Protein AF-A0A3D4UN19-F1 (afdb_monomer)

Radius of gyration: 18.6 Å; Cα contacts (8 Å, |Δi|>4): 678; chains: 1; bounding box: 44×50×59 Å

Secondary structure (DSSP, 8-state):
--EEEEPPSSSB--TTTT-TTEEEEEEEPPTTSTTBEEE--B---TTS-----EEEE-SSEEEEPTT-SS-EEEE-SHHHHHHHHHHHHHHHHHHHHTT-TTTTS--GGG-----HHHHHHHHHHTEEPPBT-SSSSBTTTBT-EE-GGGTS--TT-S---------TTSTTPPPTT-EEEEEEEE--TT--EEEEEE--PPPPPTT-S----S-EEEEEEPTTS-EEETT-EETTEE----PPPSS-SEEEEEESSPPSEEEEEEEEE--

Solvent-accessible surface area (backbone atoms only — not comparable to full-atom values): 14474 Å² total; per-residue (Å²): 115,68,44,78,31,42,28,42,78,45,75,58,61,52,86,72,40,66,42,83,64,43,48,14,18,21,9,11,22,37,87,95,44,43,47,28,78,65,40,34,18,22,36,52,42,96,60,62,30,69,26,25,40,32,24,31,50,4,35,66,44,72,40,82,30,86,98,48,95,87,44,65,44,63,43,68,32,6,76,47,5,29,58,51,51,51,50,52,46,49,52,54,43,46,40,32,47,53,3,18,50,86,72,32,50,73,32,79,90,49,32,43,86,72,53,24,37,51,46,50,28,46,49,48,62,12,24,39,79,47,55,95,62,81,57,34,65,28,29,74,49,14,45,10,32,59,36,64,73,72,44,58,50,43,82,87,58,87,66,80,68,87,87,86,86,78,49,84,90,42,92,80,41,73,48,70,80,34,70,51,76,49,77,46,74,36,90,50,75,62,52,62,44,73,48,59,50,48,52,76,60,60,84,50,66,87,90,51,74,62,48,65,62,58,35,64,44,44,38,38,32,38,60,92,69,52,60,35,29,19,63,34,51,60,70,58,31,50,40,85,48,88,63,78,60,80,54,51,61,58,31,39,40,36,30,69,61,32,64,59,39,54,28,41,40,35,42,34,21,75,68

pLDDT: mean 95.57, std 3.98, range [66.31, 98.81]

Sequence (271 aa):
NLVIFAVTNTSTLKNPENAKNCLAVGASQDANSQNNFCSGGRGPTADGRRKPEIFAPGCNSRSAQVGTSCGTFGLTGTSMAAPAIAGCAALTRQYFEDGYYPSGVPTFDDGFTPSGTLVKAMLLNSAVNMTGITGYPSTQEGWGRVLLDNALYFPGDDEKVIIRDVRNSSLDALNTSETDEIVVTNEDIAVPMRVTLVWHDAPASPNSSFTPVNNLDLEVVMPGGQVLLGNNIVNGQSTFDTTTDTINNVEMVMLPAAIEGDYTIRVHGTA

Mean predicted aligned error: 3.54 Å

Structure (mmCIF, N/CA/C/O backbone):
data_AF-A0A3D4UN19-F1
#
_entry.id   AF-A0A3D4UN19-F1
#
loop_
_atom_site.group_PDB
_atom_site.id
_atom_site.type_symbol
_atom_site.label_atom_id
_atom_site.label_alt_id
_atom_site.label_comp_id
_atom_site.label_asym_id
_atom_site.label_entity_id
_atom_site.label_seq_id
_atom_site.pdbx_PDB_ins_code
_atom_site.Cartn_x
_atom_site.Cartn_y
_atom_site.Cartn_z
_atom_site.occupancy
_atom_site.B_iso_or_equiv
_atom_site.auth_seq_id
_atom_site.auth_comp_id
_atom_site.auth_asym_id
_atom_site.auth_atom_id
_atom_site.pdbx_PDB_model_num
ATOM 1 N N . ASN A 1 1 ? -9.511 4.833 -9.355 1.00 84.62 1 ASN A N 1
ATOM 2 C CA . ASN A 1 1 ? -8.309 4.429 -10.118 1.00 84.62 1 ASN A CA 1
ATOM 3 C C . ASN A 1 1 ? -7.067 4.761 -9.321 1.00 84.62 1 ASN A C 1
ATOM 5 O O . ASN A 1 1 ? -7.061 5.804 -8.679 1.00 84.62 1 ASN A O 1
ATOM 9 N N . LEU A 1 2 ? -6.069 3.878 -9.341 1.00 96.12 2 LEU A N 1
ATOM 10 C CA . LEU A 1 2 ? -4.752 4.113 -8.749 1.00 96.12 2 LEU A CA 1
ATOM 11 C C . LEU A 1 2 ? -3.876 4.888 -9.742 1.00 96.12 2 LEU A C 1
ATOM 13 O O . LEU A 1 2 ? -3.862 4.560 -10.927 1.00 96.12 2 LEU A O 1
ATOM 17 N N . VAL A 1 3 ? -3.159 5.905 -9.265 1.00 97.69 3 VAL A N 1
ATOM 18 C CA . VAL A 1 3 ? -2.193 6.679 -10.060 1.00 97.69 3 VAL A CA 1
ATOM 19 C C . VAL A 1 3 ? -0.802 6.462 -9.480 1.00 97.69 3 VAL A C 1
ATOM 21 O O . VAL A 1 3 ? -0.612 6.590 -8.272 1.00 97.69 3 VAL A O 1
ATOM 24 N N . ILE A 1 4 ? 0.162 6.128 -10.335 1.00 98.19 4 ILE A N 1
ATOM 25 C CA . ILE A 1 4 ? 1.525 5.757 -9.944 1.00 98.19 4 ILE A CA 1
ATOM 26 C C . ILE A 1 4 ? 2.494 6.809 -10.478 1.00 98.19 4 ILE A C 1
ATOM 28 O O . ILE A 1 4 ? 2.426 7.175 -11.651 1.00 98.19 4 ILE A O 1
ATOM 32 N N . PHE A 1 5 ? 3.412 7.268 -9.630 1.00 97.75 5 PHE A N 1
ATOM 33 C CA . PHE A 1 5 ? 4.481 8.185 -10.012 1.00 97.75 5 PHE A CA 1
ATOM 34 C C . PHE A 1 5 ? 5.842 7.612 -9.628 1.00 97.75 5 PHE A C 1
ATOM 36 O O . PHE A 1 5 ? 6.058 7.192 -8.493 1.00 97.75 5 PHE A O 1
ATOM 43 N N . ALA A 1 6 ? 6.782 7.639 -10.570 1.00 97.75 6 ALA A N 1
ATOM 44 C CA . ALA A 1 6 ? 8.196 7.499 -10.250 1.00 97.75 6 ALA A CA 1
ATOM 45 C C . ALA A 1 6 ? 8.623 8.689 -9.387 1.00 97.75 6 ALA A C 1
ATOM 47 O O . ALA A 1 6 ? 8.302 9.825 -9.740 1.00 97.75 6 ALA A O 1
ATOM 48 N N . VAL A 1 7 ? 9.351 8.443 -8.296 1.00 97.56 7 VAL A N 1
ATOM 49 C CA . VAL A 1 7 ? 9.966 9.556 -7.565 1.00 97.56 7 VAL A CA 1
ATOM 50 C C . VAL A 1 7 ? 11.168 10.109 -8.320 1.00 97.56 7 VAL A C 1
ATOM 52 O O . VAL A 1 7 ? 11.786 9.413 -9.119 1.00 97.56 7 VAL A O 1
ATOM 55 N N . THR A 1 8 ? 11.551 11.350 -8.068 1.00 96.12 8 THR A N 1
ATOM 56 C CA . THR A 1 8 ? 12.761 11.952 -8.627 1.00 96.12 8 THR A CA 1
ATOM 57 C C . THR A 1 8 ? 13.993 11.093 -8.343 1.00 96.12 8 THR A C 1
ATOM 59 O O . THR A 1 8 ? 14.123 10.529 -7.264 1.00 96.12 8 THR A O 1
ATOM 62 N N . ASN A 1 9 ? 14.959 11.042 -9.263 1.00 91.56 9 ASN A N 1
ATOM 63 C CA . ASN A 1 9 ? 16.260 10.400 -9.007 1.00 91.56 9 ASN A CA 1
ATOM 64 C C . ASN A 1 9 ? 17.230 11.321 -8.223 1.00 91.56 9 ASN A C 1
ATOM 66 O O . ASN A 1 9 ? 18.425 11.048 -8.141 1.00 91.56 9 ASN A O 1
ATOM 70 N N . THR A 1 10 ? 16.740 12.446 -7.684 1.00 89.19 10 THR A N 1
ATOM 71 C CA . THR A 1 10 ? 17.486 13.353 -6.788 1.00 89.19 10 THR A CA 1
ATOM 72 C C . THR A 1 10 ? 17.300 12.965 -5.322 1.00 89.19 10 THR A C 1
ATOM 74 O O . THR A 1 10 ? 16.484 12.112 -5.021 1.00 89.19 10 THR A O 1
ATOM 77 N N . SER A 1 11 ? 17.986 13.626 -4.384 1.00 86.69 11 SER A N 1
ATOM 78 C CA . SER A 1 11 ? 17.901 13.287 -2.952 1.00 86.69 11 SER A CA 1
ATOM 79 C C . SER A 1 11 ? 16.530 13.531 -2.313 1.00 86.69 11 SER A C 1
ATOM 81 O O . SER A 1 11 ? 16.135 12.786 -1.424 1.00 86.69 11 SER A O 1
ATOM 83 N N . THR A 1 12 ? 15.812 14.572 -2.735 1.00 90.44 12 THR A N 1
ATOM 84 C CA . THR A 1 12 ? 14.575 15.032 -2.081 1.00 90.44 12 THR A CA 1
ATOM 85 C C . THR A 1 12 ? 13.405 14.955 -3.039 1.00 90.44 12 THR A C 1
ATOM 87 O O . THR A 1 12 ? 13.557 15.373 -4.188 1.00 90.44 12 THR A O 1
ATOM 90 N N . LEU A 1 13 ? 12.263 14.469 -2.548 1.00 90.81 13 LEU A N 1
ATOM 91 C CA . LEU A 1 13 ? 11.020 14.376 -3.311 1.00 90.81 13 LEU A CA 1
ATOM 92 C C . LEU A 1 13 ? 10.520 15.717 -3.843 1.00 90.81 13 LEU A C 1
ATOM 94 O O . LEU A 1 13 ? 10.770 16.780 -3.272 1.00 90.81 13 LEU A O 1
ATOM 98 N N . LYS A 1 14 ? 9.766 15.644 -4.937 1.00 90.62 14 LYS A N 1
ATOM 99 C CA . LYS A 1 14 ? 9.198 16.792 -5.648 1.00 90.62 14 LYS A CA 1
ATOM 100 C C . LYS A 1 14 ? 7.685 16.653 -5.831 1.00 90.62 14 LYS A C 1
ATOM 102 O O . LYS A 1 14 ? 7.031 15.788 -5.256 1.00 90.62 14 LYS A O 1
ATOM 107 N N . ASN A 1 15 ? 7.124 17.547 -6.635 1.00 91.44 15 ASN A N 1
ATOM 108 C CA . ASN A 1 15 ? 5.781 17.402 -7.181 1.00 91.44 15 ASN A CA 1
ATOM 109 C C . ASN A 1 15 ? 5.884 16.689 -8.542 1.00 91.44 15 ASN A C 1
ATOM 111 O O . ASN A 1 15 ? 6.835 16.972 -9.277 1.00 91.44 15 ASN A O 1
ATOM 115 N N . PRO A 1 16 ? 4.919 15.836 -8.933 1.00 93.56 16 PRO A N 1
ATOM 116 C CA . PRO A 1 16 ? 3.670 15.489 -8.234 1.00 93.56 16 PRO A CA 1
ATOM 117 C C . PRO A 1 16 ? 3.742 14.209 -7.372 1.00 93.56 16 PRO A C 1
ATOM 119 O O . PRO A 1 16 ? 2.740 13.792 -6.799 1.00 93.56 16 PRO A O 1
ATOM 122 N N . GLU A 1 17 ? 4.907 13.570 -7.271 1.00 93.88 17 GLU A N 1
ATOM 123 C CA . GLU A 1 17 ? 5.138 12.326 -6.510 1.00 93.88 17 GLU A CA 1
ATOM 124 C C . GLU A 1 17 ? 4.776 12.410 -5.010 1.00 93.88 17 GLU A C 1
ATOM 126 O O . GLU A 1 17 ? 4.475 11.397 -4.380 1.00 93.88 17 GLU A O 1
ATOM 131 N N . ASN A 1 18 ? 4.720 13.611 -4.433 1.00 93.62 18 ASN A N 1
ATOM 132 C CA . ASN A 1 18 ? 4.265 13.849 -3.061 1.00 93.62 18 ASN A CA 1
ATOM 133 C C . ASN A 1 18 ? 2.730 13.863 -2.868 1.00 93.62 18 ASN A C 1
ATOM 135 O O . ASN A 1 18 ? 2.267 14.020 -1.733 1.00 93.62 18 ASN A O 1
ATOM 139 N N . ALA A 1 19 ? 1.922 13.711 -3.923 1.00 95.81 19 ALA A N 1
ATOM 140 C CA . ALA A 1 19 ? 0.461 13.720 -3.821 1.00 95.81 19 ALA A CA 1
ATOM 141 C C . ALA A 1 19 ? -0.073 12.573 -2.933 1.00 95.81 19 ALA A C 1
ATOM 143 O O . ALA A 1 19 ? 0.359 11.424 -3.070 1.00 95.81 19 ALA A O 1
ATOM 144 N N . LYS A 1 20 ? -1.046 12.874 -2.052 1.00 96.62 20 LYS A N 1
ATOM 145 C CA . LYS A 1 20 ? -1.652 11.923 -1.086 1.00 96.62 20 LYS A CA 1
ATOM 146 C C . LYS A 1 20 ? -2.179 10.650 -1.761 1.00 96.62 20 LYS A C 1
ATOM 148 O O . LYS A 1 20 ? -1.835 9.531 -1.388 1.00 96.62 20 LYS A O 1
ATOM 153 N N . ASN A 1 21 ? -2.954 10.825 -2.830 1.00 97.12 21 ASN A N 1
ATOM 154 C CA . ASN A 1 21 ? -3.685 9.723 -3.470 1.00 97.12 21 ASN A CA 1
ATOM 155 C C . ASN A 1 21 ? -2.881 8.995 -4.555 1.00 97.12 21 ASN A C 1
ATOM 157 O O . ASN A 1 21 ? -3.362 8.027 -5.136 1.00 97.12 21 ASN A O 1
ATOM 161 N N . CYS A 1 22 ? -1.662 9.448 -4.850 1.00 96.62 22 CYS A N 1
ATOM 162 C CA . CYS A 1 22 ? -0.769 8.737 -5.760 1.00 96.62 22 CYS A CA 1
ATOM 163 C C . CYS A 1 22 ? 0.071 7.709 -4.997 1.00 96.62 22 CYS A C 1
ATOM 165 O O . CYS A 1 22 ? 0.304 7.862 -3.798 1.00 96.62 22 CYS A O 1
ATOM 167 N N . LEU A 1 23 ? 0.552 6.687 -5.697 1.00 98.44 23 LEU A N 1
ATOM 168 C CA . LEU A 1 23 ? 1.557 5.746 -5.213 1.00 98.44 23 LEU A CA 1
ATOM 169 C C . LEU A 1 23 ? 2.925 6.161 -5.762 1.00 98.44 23 LEU A C 1
ATOM 171 O O . LEU A 1 23 ? 3.143 6.118 -6.973 1.00 98.44 23 LEU A O 1
ATOM 175 N N . ALA A 1 24 ? 3.820 6.610 -4.887 1.00 98.19 24 ALA A N 1
ATOM 176 C CA . ALA A 1 24 ? 5.152 7.057 -5.261 1.00 98.19 24 ALA A CA 1
ATOM 177 C C . ALA A 1 24 ? 6.156 5.906 -5.153 1.00 98.19 24 ALA A C 1
ATOM 179 O O . ALA A 1 24 ? 6.209 5.212 -4.135 1.00 98.19 24 ALA A O 1
ATOM 180 N N . VAL A 1 25 ? 6.943 5.721 -6.213 1.00 98.56 25 VAL A N 1
ATOM 181 C CA . VAL A 1 25 ? 7.759 4.521 -6.425 1.00 98.56 25 VAL A CA 1
ATOM 182 C C . VAL A 1 25 ? 9.246 4.850 -6.457 1.00 98.56 25 VAL A C 1
ATOM 184 O O . VAL A 1 25 ? 9.695 5.604 -7.326 1.00 98.56 25 VAL A O 1
ATOM 187 N N . GLY A 1 26 ? 10.001 4.246 -5.539 1.00 98.06 26 GLY A N 1
ATOM 188 C CA . GLY A 1 26 ? 11.464 4.202 -5.540 1.00 98.06 26 GLY A CA 1
ATOM 189 C C . GLY A 1 26 ? 12.025 3.013 -6.334 1.00 98.06 26 GLY A C 1
ATOM 190 O O . GLY A 1 26 ? 11.307 2.058 -6.636 1.00 98.06 26 GLY A O 1
ATOM 191 N N . ALA A 1 27 ? 13.315 3.059 -6.677 1.00 98.06 27 ALA A N 1
ATOM 192 C CA . ALA A 1 27 ? 13.997 1.991 -7.406 1.00 98.06 27 ALA A CA 1
ATOM 193 C C . ALA A 1 27 ? 14.928 1.191 -6.491 1.00 98.06 27 ALA A C 1
ATOM 195 O O . ALA A 1 27 ? 15.859 1.730 -5.882 1.00 98.06 27 ALA A O 1
ATOM 196 N N . SER A 1 28 ? 14.707 -0.117 -6.443 1.00 98.12 28 SER A N 1
ATOM 197 C CA . SER A 1 28 ? 15.657 -1.076 -5.892 1.00 98.12 28 SER A CA 1
ATOM 198 C C . SER A 1 28 ? 16.547 -1.659 -6.998 1.00 98.12 28 SER A C 1
ATOM 200 O O . SER A 1 28 ? 16.349 -1.390 -8.190 1.00 98.12 28 SER A O 1
ATOM 202 N N . GLN A 1 29 ? 17.575 -2.410 -6.606 1.00 97.56 29 GLN A N 1
ATOM 203 C CA . GLN A 1 29 ? 18.409 -3.153 -7.556 1.00 97.56 29 GLN A CA 1
ATOM 204 C C . GLN A 1 29 ? 17.599 -4.260 -8.255 1.00 97.56 29 GLN A C 1
ATOM 206 O O . GLN A 1 29 ? 16.490 -4.595 -7.838 1.00 97.56 29 GLN A O 1
ATOM 211 N N . ASP A 1 30 ? 18.153 -4.835 -9.320 1.00 94.19 30 ASP A N 1
ATOM 212 C CA . ASP A 1 30 ? 17.590 -6.036 -9.947 1.00 94.19 30 ASP A CA 1
ATOM 213 C C . ASP A 1 30 ? 17.950 -7.312 -9.164 1.00 94.19 30 ASP A C 1
ATOM 215 O O . ASP A 1 30 ? 18.799 -7.300 -8.262 1.00 94.19 30 ASP A O 1
ATOM 219 N N . ALA A 1 31 ? 17.304 -8.427 -9.503 1.00 92.12 31 ALA A N 1
ATOM 220 C CA . ALA A 1 31 ? 17.640 -9.738 -8.967 1.00 92.12 31 ALA A CA 1
ATOM 221 C C . ALA A 1 31 ? 19.118 -10.076 -9.250 1.00 92.12 31 ALA A C 1
ATOM 223 O O . ALA A 1 31 ? 19.632 -9.848 -10.342 1.00 92.12 31 ALA A O 1
ATOM 224 N N . ASN A 1 32 ? 19.874 -10.617 -8.296 1.00 94.12 32 ASN A N 1
ATOM 225 C CA . ASN A 1 32 ? 19.503 -11.166 -6.982 1.00 94.12 32 ASN A CA 1
ATOM 226 C C . ASN A 1 32 ? 19.651 -10.185 -5.797 1.00 94.12 32 ASN A C 1
ATOM 228 O O . ASN A 1 32 ? 19.694 -10.606 -4.643 1.00 94.12 32 ASN A O 1
ATOM 232 N N . SER A 1 33 ? 19.783 -8.887 -6.070 1.00 96.31 33 SER A N 1
ATOM 233 C CA . SER A 1 33 ? 19.959 -7.840 -5.059 1.00 96.31 33 SER A CA 1
ATOM 234 C C . SER A 1 33 ? 18.684 -7.028 -4.846 1.00 96.31 33 SER A C 1
ATOM 236 O O . SER A 1 33 ? 18.755 -5.908 -4.355 1.00 96.31 33 SER A O 1
ATOM 238 N N . GLN A 1 34 ? 17.512 -7.567 -5.192 1.00 96.38 34 GLN A N 1
ATOM 239 C CA . GLN A 1 34 ? 16.269 -6.806 -5.327 1.00 96.38 34 GLN A CA 1
ATOM 240 C C . GLN A 1 34 ? 15.832 -6.043 -4.074 1.00 96.38 34 GLN A C 1
ATOM 242 O O . GLN A 1 34 ? 15.097 -5.068 -4.196 1.00 96.38 34 GLN A O 1
ATOM 247 N N . ASN A 1 35 ? 16.300 -6.443 -2.890 1.00 96.88 35 ASN A N 1
ATOM 248 C CA . ASN A 1 35 ? 16.012 -5.762 -1.627 1.00 96.88 35 ASN A CA 1
ATOM 249 C C . ASN A 1 35 ? 16.966 -4.590 -1.334 1.00 96.88 35 ASN A C 1
ATOM 251 O O . ASN A 1 35 ? 16.728 -3.841 -0.394 1.00 96.88 35 ASN A O 1
ATOM 255 N N . ASN A 1 36 ? 18.033 -4.404 -2.110 1.00 97.69 36 ASN A N 1
ATOM 256 C CA . ASN A 1 36 ? 18.977 -3.306 -1.936 1.00 97.69 36 ASN A CA 1
ATOM 257 C C . ASN A 1 36 ? 18.450 -2.035 -2.603 1.00 97.69 36 ASN A C 1
ATOM 259 O O . ASN A 1 36 ? 17.923 -2.065 -3.719 1.00 97.69 36 ASN A O 1
ATOM 263 N N . PHE A 1 37 ? 18.659 -0.897 -1.944 1.00 96.69 37 PHE A N 1
ATOM 264 C CA . PHE A 1 37 ? 18.393 0.408 -2.539 1.00 96.69 37 PHE A CA 1
ATOM 265 C C . PHE A 1 37 ? 19.227 0.614 -3.806 1.00 96.69 37 PHE A C 1
ATOM 267 O O . PHE A 1 37 ? 20.385 0.192 -3.887 1.00 96.69 37 PHE A O 1
ATOM 274 N N . CYS A 1 38 ? 18.649 1.306 -4.785 1.00 96.06 38 CYS A N 1
ATOM 275 C CA . CYS A 1 38 ? 19.393 1.739 -5.952 1.00 96.06 38 CYS A CA 1
ATOM 276 C C . CYS A 1 38 ? 19.248 3.233 -6.246 1.00 96.06 38 CYS A C 1
ATOM 278 O O . CYS A 1 38 ? 20.253 3.942 -6.306 1.00 96.06 38 CYS A O 1
ATOM 280 N N . SER A 1 39 ? 18.025 3.726 -6.450 1.00 95.81 39 SER A N 1
ATOM 281 C CA . SER A 1 39 ? 17.793 5.131 -6.789 1.00 95.81 39 SER A CA 1
ATOM 282 C C . SER A 1 39 ? 16.418 5.612 -6.339 1.00 95.81 39 SER A C 1
ATOM 284 O O . SER A 1 39 ? 15.508 4.823 -6.089 1.00 95.81 39 SER A O 1
ATOM 286 N N . GLY A 1 40 ? 16.262 6.929 -6.272 1.00 95.62 40 GLY A N 1
ATOM 287 C CA . GLY A 1 40 ? 15.029 7.592 -5.875 1.00 95.62 40 GLY A CA 1
ATOM 288 C C . GLY A 1 40 ? 15.222 8.527 -4.689 1.00 95.62 40 GLY A C 1
ATOM 289 O O . GLY A 1 40 ? 16.013 8.271 -3.781 1.00 95.62 40 GLY A O 1
ATOM 290 N N . GLY A 1 41 ? 14.493 9.634 -4.719 1.00 94.38 41 GLY A N 1
ATOM 291 C CA . GLY A 1 41 ? 14.422 10.585 -3.630 1.00 94.38 41 GLY A CA 1
ATOM 292 C C . GLY A 1 41 ? 13.681 10.017 -2.439 1.00 94.38 41 GLY A C 1
ATOM 293 O O . GLY A 1 41 ? 12.880 9.091 -2.557 1.00 94.38 41 GLY A O 1
ATOM 294 N N . ARG A 1 42 ? 13.958 10.611 -1.285 1.00 94.12 42 ARG A N 1
ATOM 295 C CA . ARG A 1 42 ? 13.329 10.257 -0.019 1.00 94.12 42 ARG A CA 1
ATOM 296 C C . ARG A 1 42 ? 12.463 11.385 0.500 1.00 94.12 42 ARG A C 1
ATOM 298 O O . ARG A 1 42 ? 12.701 12.562 0.200 1.00 94.12 42 ARG A O 1
ATOM 305 N N . GLY A 1 43 ? 11.491 11.001 1.307 1.00 92.62 43 GLY A N 1
ATOM 306 C CA . GLY A 1 43 ? 10.711 11.919 2.104 1.00 92.62 43 GLY A CA 1
ATOM 307 C C . GLY A 1 43 ? 11.417 12.324 3.406 1.00 92.62 43 GLY A C 1
ATOM 308 O O . GLY A 1 43 ? 12.630 12.147 3.554 1.00 92.62 43 GLY A O 1
ATOM 309 N N . PRO A 1 44 ? 10.655 12.835 4.384 1.00 95.69 44 PRO A N 1
ATOM 310 C CA . PRO A 1 44 ? 9.210 13.050 4.301 1.00 95.69 44 PRO A CA 1
ATOM 311 C C . PRO A 1 44 ? 8.834 14.094 3.239 1.00 95.69 44 PRO A C 1
ATOM 313 O O . PRO A 1 44 ? 9.683 14.829 2.728 1.00 95.69 44 PRO A O 1
ATOM 316 N N . THR A 1 45 ? 7.553 14.165 2.887 1.00 95.25 45 THR A N 1
ATOM 317 C CA . THR A 1 45 ? 7.015 15.339 2.184 1.00 95.25 45 THR A CA 1
ATOM 318 C C . THR A 1 45 ? 7.143 16.594 3.062 1.00 95.25 45 THR A C 1
ATOM 320 O O . THR A 1 45 ? 7.467 16.508 4.246 1.00 95.25 45 THR A O 1
ATOM 323 N N . ALA A 1 46 ? 6.875 17.780 2.504 1.00 93.75 46 ALA A N 1
ATOM 324 C CA . ALA A 1 46 ? 6.965 19.041 3.254 1.00 93.75 46 ALA A CA 1
ATOM 325 C C . ALA A 1 46 ? 6.067 19.083 4.509 1.00 93.75 46 ALA A C 1
ATOM 327 O O . ALA A 1 46 ? 6.392 19.777 5.465 1.00 93.75 46 ALA A O 1
ATOM 328 N N . ASP A 1 47 ? 4.971 18.322 4.503 1.00 94.12 47 ASP A N 1
ATOM 329 C CA . ASP A 1 47 ? 4.016 18.160 5.602 1.00 94.12 47 ASP A CA 1
ATOM 330 C C . ASP A 1 47 ? 4.228 16.874 6.426 1.00 94.12 47 ASP A C 1
ATOM 332 O O . ASP A 1 47 ? 3.363 16.496 7.205 1.00 94.12 47 ASP A O 1
ATOM 336 N N . GLY A 1 48 ? 5.365 16.187 6.265 1.00 96.00 48 GLY A N 1
ATOM 337 C CA . GLY A 1 48 ? 5.761 15.070 7.133 1.00 96.00 48 GLY A CA 1
ATOM 338 C C . GLY A 1 48 ? 5.384 13.666 6.645 1.00 96.00 48 GLY A C 1
ATOM 339 O O . GLY A 1 48 ? 5.862 12.688 7.217 1.00 96.00 48 GLY A O 1
ATOM 340 N N . ARG A 1 49 ? 4.583 13.528 5.582 1.00 97.25 49 ARG A N 1
ATOM 341 C CA . ARG A 1 49 ? 4.081 12.223 5.116 1.00 97.25 49 ARG A CA 1
ATOM 342 C C . ARG A 1 49 ? 5.182 11.315 4.580 1.00 97.25 49 ARG A C 1
ATOM 344 O O . ARG A 1 49 ? 6.180 11.762 4.001 1.00 97.25 49 ARG A O 1
ATOM 351 N N . ARG A 1 50 ? 4.950 10.008 4.709 1.00 96.62 50 ARG A N 1
ATOM 352 C CA . ARG A 1 50 ? 5.834 8.952 4.211 1.00 96.62 50 ARG A CA 1
ATOM 353 C C . ARG A 1 50 ? 5.718 8.820 2.696 1.00 96.62 50 ARG A C 1
ATOM 355 O O . ARG A 1 50 ? 4.683 8.438 2.158 1.00 96.62 50 ARG A O 1
ATOM 362 N N . LYS A 1 51 ? 6.818 9.125 2.017 1.00 96.81 51 LYS A N 1
ATOM 363 C CA . LYS A 1 51 ? 7.021 8.963 0.576 1.00 96.81 51 LYS A CA 1
ATOM 364 C C . LYS A 1 51 ? 8.514 8.668 0.323 1.00 96.81 51 LYS A C 1
ATOM 366 O O . LYS A 1 51 ? 9.321 9.210 1.077 1.00 96.81 51 LYS A O 1
ATOM 371 N N . PRO A 1 52 ? 8.904 7.926 -0.733 1.00 97.50 52 PRO A N 1
ATOM 372 C CA . PRO A 1 52 ? 8.055 7.028 -1.524 1.00 97.50 52 PRO A CA 1
ATOM 373 C C . PRO A 1 52 ? 7.354 6.002 -0.634 1.00 97.50 52 PRO A C 1
ATOM 375 O O . PRO A 1 52 ? 7.807 5.741 0.476 1.00 97.50 52 PRO A O 1
ATOM 378 N N . GLU A 1 53 ? 6.238 5.443 -1.090 1.00 98.44 53 GLU A N 1
ATOM 379 C CA . GLU A 1 53 ? 5.559 4.396 -0.323 1.00 98.44 53 GLU A CA 1
ATOM 380 C C . GLU A 1 53 ? 6.054 2.997 -0.667 1.00 98.44 53 GLU A C 1
ATOM 382 O O . GLU A 1 53 ? 5.966 2.122 0.185 1.00 98.44 53 GLU A O 1
ATOM 387 N N . ILE A 1 54 ? 6.547 2.764 -1.884 1.00 98.69 54 ILE A N 1
ATOM 388 C CA . ILE A 1 54 ? 6.922 1.419 -2.328 1.00 98.69 54 ILE A CA 1
ATOM 389 C C . ILE A 1 54 ? 8.132 1.441 -3.256 1.00 98.69 54 ILE A C 1
ATOM 391 O O . ILE A 1 54 ? 8.410 2.437 -3.927 1.00 98.69 54 ILE A O 1
ATOM 395 N N . PHE A 1 55 ? 8.832 0.316 -3.323 1.00 98.56 55 PHE A N 1
ATOM 396 C CA . PHE A 1 55 ? 9.954 0.083 -4.219 1.00 98.56 55 PHE A CA 1
ATOM 397 C C . PHE A 1 55 ? 9.692 -1.096 -5.155 1.00 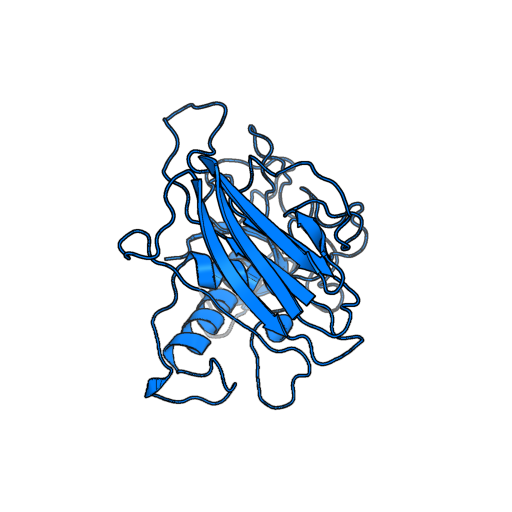98.56 55 PHE A C 1
ATOM 399 O O . PHE A 1 55 ? 8.993 -2.053 -4.818 1.00 98.56 55 PHE A O 1
ATOM 406 N N . ALA A 1 56 ? 10.314 -1.047 -6.327 1.00 98.44 56 ALA A N 1
ATOM 407 C CA . ALA A 1 56 ? 10.451 -2.179 -7.237 1.00 98.44 56 ALA A CA 1
ATOM 408 C C . ALA A 1 56 ? 11.826 -2.131 -7.921 1.00 98.44 56 ALA A C 1
ATOM 410 O O . ALA A 1 56 ? 12.445 -1.060 -7.949 1.00 98.44 56 ALA A O 1
ATOM 411 N N . PRO A 1 57 ? 12.299 -3.251 -8.501 1.00 97.81 57 PRO A N 1
ATOM 412 C CA . PRO A 1 57 ? 13.501 -3.251 -9.324 1.00 97.81 57 PRO A CA 1
ATOM 413 C C . PRO A 1 57 ? 13.431 -2.182 -10.416 1.00 97.81 57 PRO A C 1
ATOM 415 O O . PRO A 1 57 ? 12.480 -2.134 -11.196 1.00 97.81 57 PRO A O 1
ATOM 418 N N . GLY A 1 58 ? 14.435 -1.309 -10.456 1.00 97.19 58 GLY A N 1
ATOM 419 C CA . GLY A 1 58 ? 14.512 -0.219 -11.431 1.00 97.19 58 GLY A CA 1
ATOM 420 C C . GLY A 1 58 ? 15.921 0.054 -11.941 1.00 97.19 58 GLY A C 1
ATOM 421 O O . GLY A 1 58 ? 16.144 1.079 -12.580 1.00 97.19 58 GLY A O 1
ATOM 422 N N . CYS A 1 59 ? 16.888 -0.808 -11.631 1.00 95.69 59 CYS A N 1
ATOM 423 C CA . CYS A 1 59 ? 18.291 -0.585 -11.957 1.00 95.69 59 CYS A CA 1
ATOM 424 C C . CYS A 1 59 ? 18.843 -1.670 -12.852 1.00 95.69 59 CYS A C 1
ATOM 426 O O . CYS A 1 59 ? 18.735 -2.848 -12.540 1.00 95.69 59 CYS A O 1
ATOM 428 N N . ASN A 1 60 ? 19.436 -1.244 -13.969 1.00 94.69 60 ASN A N 1
ATOM 429 C CA . ASN A 1 60 ? 19.795 -2.114 -15.082 1.00 94.69 60 ASN A CA 1
ATOM 430 C C . ASN A 1 60 ? 18.609 -2.962 -15.593 1.00 94.69 60 ASN A C 1
ATOM 432 O O . ASN A 1 60 ? 18.796 -4.054 -16.124 1.00 94.69 60 ASN A O 1
ATOM 436 N N . SER A 1 61 ? 17.384 -2.447 -15.457 1.00 94.19 61 SER A N 1
ATOM 437 C CA . SER A 1 61 ? 16.169 -3.138 -15.875 1.00 94.19 61 SER A CA 1
ATOM 438 C C . SER A 1 61 ? 16.131 -3.231 -17.395 1.00 94.19 61 SER A C 1
ATOM 440 O O . SER A 1 61 ? 16.068 -2.217 -18.098 1.00 94.19 61 SER A O 1
ATOM 442 N N . ARG A 1 62 ? 16.186 -4.459 -17.910 1.00 94.81 62 ARG A N 1
ATOM 443 C CA . ARG A 1 62 ? 16.201 -4.738 -19.347 1.00 94.81 62 ARG A CA 1
ATOM 444 C C . ARG A 1 62 ? 14.780 -4.712 -19.900 1.00 94.81 62 ARG A C 1
ATOM 446 O O . ARG A 1 62 ? 13.951 -5.529 -19.520 1.00 94.81 62 ARG A O 1
ATOM 453 N N . SER A 1 63 ? 14.510 -3.789 -20.818 1.00 95.38 63 SER A N 1
ATOM 454 C CA . SER A 1 63 ? 13.202 -3.651 -21.471 1.00 95.38 63 SER A CA 1
ATOM 455 C C . SER A 1 63 ? 13.353 -3.427 -22.977 1.00 95.38 63 SER A C 1
ATOM 457 O O . SER A 1 63 ? 14.469 -3.419 -23.500 1.00 95.38 63 SER A O 1
ATOM 459 N N . ALA A 1 64 ? 12.237 -3.299 -23.693 1.00 96.38 64 ALA A N 1
ATOM 460 C CA . ALA A 1 64 ? 12.203 -3.128 -25.142 1.00 96.38 64 ALA A CA 1
ATOM 461 C C . ALA A 1 64 ? 12.994 -1.887 -25.595 1.00 96.38 64 ALA A C 1
ATOM 463 O O . ALA A 1 64 ? 12.859 -0.801 -25.030 1.00 96.38 64 ALA A O 1
ATOM 464 N N . GLN A 1 65 ? 13.806 -2.043 -26.643 1.00 96.62 65 GLN A N 1
ATOM 465 C CA . GLN A 1 65 ? 14.575 -0.950 -27.231 1.00 96.62 65 GLN A CA 1
ATOM 466 C C . GLN A 1 65 ? 13.848 -0.379 -28.451 1.00 96.62 65 GLN A C 1
ATOM 468 O O . GLN A 1 65 ? 13.658 -1.061 -29.461 1.00 96.62 65 GLN A O 1
ATOM 473 N N . VAL A 1 66 ? 13.492 0.905 -28.375 1.00 95.06 66 VAL A N 1
ATOM 474 C CA . VAL A 1 66 ? 12.867 1.629 -29.489 1.00 95.06 66 VAL A CA 1
ATOM 475 C C . VAL A 1 66 ? 13.743 1.585 -30.750 1.00 95.06 66 VAL A C 1
ATOM 477 O O . VAL A 1 66 ? 14.967 1.671 -30.673 1.00 95.06 66 VAL A O 1
ATOM 480 N N . GLY A 1 67 ? 13.112 1.446 -31.919 1.00 95.81 67 GLY A N 1
ATOM 481 C CA . GLY A 1 67 ? 13.808 1.413 -33.211 1.00 95.81 67 GLY A CA 1
ATOM 482 C C . GLY A 1 67 ? 14.463 0.071 -33.555 1.00 95.81 67 GLY A C 1
ATOM 483 O O . GLY A 1 67 ? 15.259 0.006 -34.487 1.00 95.81 67 GLY A O 1
ATOM 484 N N . THR A 1 68 ? 14.133 -1.000 -32.829 1.00 95.44 68 THR A N 1
ATOM 485 C CA . THR A 1 68 ? 14.625 -2.359 -33.092 1.00 95.44 68 THR A CA 1
ATOM 486 C C . THR A 1 68 ? 13.461 -3.352 -33.152 1.00 95.44 68 THR A C 1
ATOM 488 O O . THR A 1 68 ? 12.428 -3.122 -32.530 1.00 95.44 68 THR A O 1
ATOM 491 N N . SER A 1 69 ? 13.605 -4.455 -33.897 1.00 94.00 69 SER A N 1
ATOM 492 C CA . SER A 1 69 ? 12.538 -5.468 -34.007 1.00 94.00 69 SER A CA 1
ATOM 493 C C . SER A 1 69 ? 12.426 -6.358 -32.765 1.00 94.00 69 SER A C 1
ATOM 495 O O . SER A 1 69 ? 11.323 -6.646 -32.321 1.00 94.00 69 SER A O 1
ATOM 497 N N . CYS A 1 70 ? 13.565 -6.780 -32.203 1.00 94.12 70 CYS A N 1
ATOM 498 C CA . CYS A 1 70 ? 13.641 -7.664 -31.028 1.00 94.12 70 CYS A CA 1
ATOM 499 C C . CYS A 1 70 ? 14.713 -7.203 -30.025 1.00 94.12 70 CYS A C 1
ATOM 501 O O . CYS A 1 70 ? 15.198 -7.993 -29.214 1.00 94.12 70 CYS A O 1
ATOM 503 N N . GLY A 1 71 ? 15.169 -5.953 -30.138 1.00 96.62 71 GLY A N 1
ATOM 504 C CA . GLY A 1 71 ? 16.220 -5.422 -29.285 1.00 96.62 71 GLY A CA 1
ATOM 505 C C . GLY A 1 71 ? 15.682 -5.046 -27.914 1.00 96.62 71 GLY A C 1
ATOM 506 O O . GLY A 1 71 ? 14.527 -4.657 -27.731 1.00 96.62 71 GLY A O 1
ATOM 507 N N . THR A 1 72 ? 16.562 -5.148 -26.933 1.00 96.94 72 THR A N 1
ATOM 508 C CA . THR A 1 72 ? 16.273 -4.795 -25.547 1.00 96.94 72 THR A CA 1
ATOM 509 C C . THR A 1 72 ? 17.485 -4.099 -24.960 1.00 96.94 72 THR A C 1
ATOM 511 O O . THR A 1 72 ? 18.616 -4.515 -25.231 1.00 96.94 72 THR A O 1
ATOM 514 N N . PHE A 1 73 ? 17.255 -3.105 -24.116 1.00 95.69 73 PHE A N 1
ATOM 515 C CA . PHE A 1 73 ? 18.304 -2.300 -23.511 1.00 95.69 73 PHE A CA 1
ATOM 516 C C . PHE A 1 73 ? 18.037 -2.113 -22.016 1.00 95.69 73 PHE A C 1
ATOM 518 O O . PHE A 1 73 ? 16.883 -2.085 -21.586 1.00 95.69 73 PHE A O 1
ATOM 525 N N . GLY A 1 74 ? 19.110 -2.045 -21.227 1.00 95.50 74 GLY A N 1
ATOM 526 C CA . GLY A 1 74 ? 19.043 -1.827 -19.785 1.00 95.50 74 GLY A CA 1
ATOM 527 C C . GLY A 1 74 ? 19.012 -0.340 -19.466 1.00 95.50 74 GLY A C 1
ATOM 528 O O . GLY A 1 74 ? 19.882 0.403 -19.917 1.00 95.50 74 GLY A O 1
ATOM 529 N N . LEU A 1 75 ? 18.027 0.098 -18.686 1.00 96.31 75 LEU A N 1
ATOM 530 C CA . LEU A 1 75 ? 17.982 1.453 -18.140 1.00 96.31 75 LEU A CA 1
ATOM 531 C C . LEU A 1 75 ? 17.893 1.416 -16.616 1.00 96.31 75 LEU A C 1
ATOM 533 O O . LEU A 1 75 ? 17.498 0.419 -16.014 1.00 96.31 75 LEU A O 1
ATOM 537 N N . THR A 1 76 ? 18.288 2.527 -16.005 1.00 96.81 76 THR A N 1
ATOM 538 C CA . THR A 1 76 ? 18.349 2.693 -14.555 1.00 96.81 76 THR A CA 1
ATOM 539 C C . THR A 1 76 ? 17.576 3.936 -14.157 1.00 96.81 76 THR A C 1
ATOM 541 O O . THR A 1 76 ? 17.834 5.024 -14.673 1.00 96.81 76 THR A O 1
ATOM 544 N N . GLY A 1 77 ? 16.668 3.780 -13.202 1.00 96.69 77 GLY A N 1
ATOM 545 C CA . GLY A 1 77 ? 15.955 4.871 -12.562 1.00 96.69 77 GLY A CA 1
ATOM 546 C C . GLY A 1 77 ? 14.603 4.437 -12.016 1.00 96.69 77 GLY A C 1
ATOM 547 O O . GLY A 1 77 ? 14.043 3.401 -12.372 1.00 96.69 77 GLY A O 1
ATOM 548 N N . THR A 1 78 ? 14.018 5.293 -11.193 1.00 97.50 78 THR A N 1
ATOM 549 C CA . THR A 1 78 ? 12.630 5.154 -10.723 1.00 97.50 78 THR A CA 1
ATOM 550 C C . THR A 1 78 ? 11.617 5.086 -11.869 1.00 97.50 78 THR A C 1
ATOM 552 O O . THR A 1 78 ? 10.575 4.449 -11.733 1.00 97.50 78 THR A O 1
ATOM 555 N N . SER A 1 79 ? 11.941 5.658 -13.036 1.00 97.06 79 SER A N 1
ATOM 556 C CA . SER A 1 79 ? 11.165 5.525 -14.277 1.00 97.06 79 SER A CA 1
ATOM 557 C C . SER A 1 79 ? 11.057 4.084 -14.789 1.00 97.06 79 SER A C 1
ATOM 559 O O . SER A 1 79 ? 10.147 3.804 -15.561 1.00 97.06 79 SER A O 1
ATOM 561 N N . MET A 1 80 ? 11.953 3.183 -14.375 1.00 97.81 80 MET A N 1
ATOM 562 C CA . MET A 1 80 ? 11.896 1.750 -14.683 1.00 97.81 80 MET A CA 1
ATOM 563 C C . MET A 1 80 ? 11.157 0.972 -13.586 1.00 97.81 80 MET A C 1
ATOM 565 O O . MET A 1 80 ? 10.432 0.032 -13.897 1.00 97.81 80 MET A O 1
ATOM 569 N N . ALA A 1 81 ? 11.249 1.410 -12.326 1.00 98.31 81 ALA A N 1
ATOM 570 C CA . ALA A 1 81 ? 10.510 0.809 -11.213 1.00 98.31 81 ALA A CA 1
ATOM 571 C C . ALA A 1 81 ? 8.998 1.108 -11.262 1.00 98.31 81 ALA A C 1
ATOM 573 O O . ALA A 1 81 ? 8.175 0.233 -11.003 1.00 98.31 81 ALA A O 1
ATOM 574 N N . ALA A 1 82 ? 8.604 2.331 -11.631 1.00 98.25 82 ALA A N 1
ATOM 575 C CA . ALA A 1 82 ? 7.197 2.726 -11.716 1.00 98.25 82 ALA A CA 1
ATOM 576 C C . ALA A 1 82 ? 6.340 1.851 -12.656 1.00 98.25 82 ALA A C 1
ATOM 578 O O . ALA A 1 82 ? 5.270 1.416 -12.224 1.00 98.25 82 ALA A O 1
ATOM 579 N N . PRO A 1 83 ? 6.756 1.533 -13.900 1.00 98.00 83 PRO A N 1
ATOM 580 C CA . PRO A 1 83 ? 5.990 0.623 -14.749 1.00 98.00 83 PRO A CA 1
ATOM 581 C C . PRO A 1 83 ? 5.971 -0.819 -14.222 1.00 98.00 83 PRO A C 1
ATOM 583 O O . PRO A 1 83 ? 4.987 -1.513 -14.463 1.00 98.00 83 PRO A O 1
ATOM 586 N N . ALA A 1 84 ? 6.980 -1.266 -13.461 1.00 97.56 84 ALA A N 1
ATOM 587 C CA . ALA A 1 84 ? 6.921 -2.568 -12.790 1.00 97.56 84 ALA A CA 1
ATOM 588 C C . ALA A 1 84 ? 5.794 -2.598 -11.739 1.00 97.56 84 ALA A C 1
ATOM 590 O O . ALA A 1 84 ? 4.968 -3.508 -11.748 1.00 97.56 84 ALA A O 1
ATOM 591 N N . ILE A 1 85 ? 5.679 -1.547 -10.915 1.00 98.62 85 ILE A N 1
ATOM 592 C CA . ILE A 1 85 ? 4.548 -1.383 -9.985 1.00 98.62 85 ILE A CA 1
ATOM 593 C C . ILE A 1 85 ? 3.211 -1.273 -10.728 1.00 98.62 85 ILE A C 1
ATOM 595 O O . ILE A 1 85 ? 2.217 -1.823 -10.264 1.00 98.62 85 ILE A O 1
ATOM 599 N N . ALA A 1 86 ? 3.165 -0.611 -11.888 1.00 98.50 86 ALA A N 1
ATOM 600 C CA . ALA A 1 86 ? 1.951 -0.552 -12.704 1.00 98.50 86 ALA A CA 1
ATOM 601 C C . ALA A 1 86 ? 1.529 -1.936 -13.225 1.00 98.50 86 ALA A C 1
ATOM 603 O O . ALA A 1 86 ? 0.338 -2.243 -13.226 1.00 98.50 86 ALA A O 1
ATOM 604 N N . GLY A 1 87 ? 2.489 -2.786 -13.602 1.00 98.31 87 GLY A N 1
ATOM 605 C CA . GLY A 1 87 ? 2.241 -4.189 -13.933 1.00 98.31 87 GLY A CA 1
ATOM 606 C C . GLY A 1 87 ? 1.689 -4.977 -12.744 1.00 98.31 87 GLY A C 1
ATOM 607 O O . GLY A 1 87 ? 0.664 -5.639 -12.880 1.00 98.31 87 GLY A O 1
ATOM 608 N N . CYS A 1 88 ? 2.295 -4.838 -11.559 1.00 98.56 88 CYS A N 1
ATOM 609 C CA . CYS A 1 88 ? 1.766 -5.437 -10.329 1.00 98.56 88 CYS A CA 1
ATOM 610 C C . CYS A 1 88 ? 0.335 -4.962 -10.036 1.00 98.56 88 CYS A C 1
ATOM 612 O O . CYS A 1 88 ? -0.530 -5.781 -9.762 1.00 98.56 88 CYS A O 1
ATOM 614 N N . ALA A 1 89 ? 0.060 -3.661 -10.163 1.00 98.69 89 ALA A N 1
ATOM 615 C CA . ALA A 1 89 ? -1.273 -3.096 -9.961 1.00 98.69 89 ALA A CA 1
ATOM 616 C C . ALA A 1 89 ? -2.308 -3.655 -10.952 1.00 98.69 89 ALA A C 1
ATOM 618 O O . ALA A 1 89 ? -3.459 -3.876 -10.577 1.00 98.69 89 ALA A O 1
ATOM 619 N N . ALA A 1 90 ? -1.910 -3.879 -12.209 1.00 98.50 90 ALA A N 1
ATOM 620 C CA . ALA A 1 90 ? -2.765 -4.497 -13.218 1.00 98.50 90 ALA A CA 1
ATOM 621 C C . ALA A 1 90 ? -3.089 -5.956 -12.863 1.00 98.50 90 ALA A C 1
ATOM 623 O O . ALA A 1 90 ? -4.254 -6.335 -12.928 1.00 98.50 90 ALA A O 1
ATOM 624 N N . LEU A 1 91 ? -2.098 -6.733 -12.412 1.00 98.50 91 LEU A N 1
ATOM 625 C CA . LEU A 1 91 ? -2.302 -8.110 -11.945 1.00 98.50 91 LEU A CA 1
ATOM 626 C C . LEU A 1 91 ? -3.194 -8.167 -10.699 1.00 98.50 91 LEU A C 1
ATOM 628 O O . LEU A 1 91 ? -4.118 -8.968 -10.647 1.00 98.50 91 LEU A O 1
ATOM 632 N N . THR A 1 92 ? -2.985 -7.278 -9.724 1.00 98.62 92 THR A N 1
ATOM 633 C CA . THR A 1 92 ? -3.864 -7.160 -8.549 1.00 98.62 92 THR A CA 1
ATOM 634 C C . THR A 1 92 ? -5.298 -6.830 -8.948 1.00 98.62 92 THR A C 1
ATOM 636 O O . THR A 1 92 ? -6.239 -7.386 -8.395 1.00 98.62 92 THR A O 1
ATOM 639 N N . ARG A 1 93 ? -5.490 -5.911 -9.901 1.00 98.62 93 ARG A N 1
ATOM 640 C CA . ARG A 1 93 ? -6.826 -5.578 -10.396 1.00 98.62 93 ARG A CA 1
ATOM 641 C C . ARG A 1 93 ? -7.480 -6.789 -11.057 1.00 98.62 93 ARG A C 1
ATOM 643 O O . ARG A 1 93 ? -8.625 -7.088 -10.739 1.00 98.62 93 ARG A O 1
ATOM 650 N N . GLN A 1 94 ? -6.739 -7.469 -11.928 1.00 98.44 94 GLN A N 1
ATOM 651 C CA . GLN A 1 94 ? -7.204 -8.665 -12.616 1.00 98.44 94 GLN A CA 1
ATOM 652 C C . GLN A 1 94 ? -7.591 -9.769 -11.627 1.00 98.44 94 GLN A C 1
ATOM 654 O O . GLN A 1 94 ? -8.637 -10.375 -11.791 1.00 98.44 94 GLN A O 1
ATOM 659 N N . TYR A 1 95 ? -6.806 -9.982 -10.569 1.00 98.56 95 TYR A N 1
ATOM 660 C CA . TYR A 1 95 ? -7.107 -10.961 -9.523 1.00 98.56 95 TYR A CA 1
ATOM 661 C C . TYR A 1 95 ? -8.521 -10.779 -8.933 1.00 98.56 95 TYR A C 1
ATOM 663 O O . TYR A 1 95 ? -9.253 -11.752 -8.767 1.00 98.56 95 TYR A O 1
ATOM 671 N N . PHE A 1 96 ? -8.947 -9.537 -8.679 1.00 98.56 96 PHE A N 1
ATOM 672 C CA . PHE A 1 96 ? -10.311 -9.259 -8.210 1.00 98.56 96 PHE A CA 1
ATOM 673 C C . PHE A 1 96 ? -11.363 -9.309 -9.325 1.00 98.56 96 PHE A C 1
ATOM 675 O O . PHE A 1 96 ? -12.466 -9.789 -9.089 1.00 98.56 96 PHE A O 1
ATOM 682 N N . GLU A 1 97 ? -11.050 -8.829 -10.531 1.00 98.56 97 GLU A N 1
ATOM 683 C CA . GLU A 1 97 ? -12.006 -8.814 -11.651 1.00 98.56 97 GLU A CA 1
ATOM 684 C C . GLU A 1 97 ? -12.316 -10.226 -12.175 1.00 98.56 97 GLU A C 1
ATOM 686 O O . GLU A 1 97 ? -13.464 -10.507 -12.511 1.00 98.56 97 GLU A O 1
ATOM 691 N N . ASP A 1 98 ? -11.327 -11.122 -12.169 1.00 98.56 98 ASP A N 1
ATOM 692 C CA . ASP A 1 98 ? -11.463 -12.527 -12.570 1.00 98.56 98 ASP A CA 1
ATOM 693 C C . ASP A 1 98 ? -12.001 -13.417 -11.423 1.00 98.56 98 ASP A C 1
ATOM 695 O O . ASP A 1 98 ? -12.153 -14.628 -11.595 1.00 98.56 98 ASP A O 1
ATOM 699 N N . GLY A 1 99 ? -12.301 -12.828 -10.256 1.00 98.38 99 GLY A N 1
ATOM 700 C CA . GLY A 1 99 ? -12.963 -13.502 -9.137 1.00 98.38 99 GLY A CA 1
ATOM 701 C C . GLY A 1 99 ? -12.095 -14.525 -8.411 1.00 98.38 99 GLY A C 1
ATOM 702 O O . GLY A 1 99 ? -12.596 -15.563 -7.993 1.00 98.38 99 GLY A O 1
ATOM 703 N N . TYR A 1 100 ? -10.787 -14.275 -8.287 1.00 98.19 100 TYR A N 1
ATOM 704 C CA . TYR A 1 100 ? -9.917 -15.134 -7.480 1.00 98.19 100 TYR A CA 1
ATOM 705 C C . TYR A 1 100 ? -10.157 -14.939 -5.978 1.00 98.19 100 TYR A C 1
ATOM 707 O O . TYR A 1 100 ? -10.095 -15.895 -5.216 1.00 98.19 100 TYR A O 1
ATOM 715 N N . TYR A 1 101 ? -10.443 -13.721 -5.517 1.00 97.81 101 TYR A N 1
ATOM 716 C CA . TYR A 1 101 ? -10.833 -13.493 -4.122 1.00 97.81 101 TYR A CA 1
ATOM 717 C C . TYR A 1 101 ? -12.272 -13.972 -3.881 1.00 97.81 101 TYR A C 1
ATOM 719 O O . TYR A 1 101 ? -13.114 -13.582 -4.676 1.00 97.81 101 TYR A O 1
ATOM 727 N N . PRO A 1 102 ? -12.597 -14.693 -2.786 1.00 96.06 102 PRO A N 1
ATOM 728 C CA . PRO A 1 102 ? -11.737 -14.993 -1.635 1.00 96.06 102 PRO A CA 1
ATOM 729 C C . PRO A 1 102 ? -11.025 -16.348 -1.692 1.00 96.06 102 PRO A C 1
ATOM 731 O O . PRO A 1 102 ? -10.157 -16.606 -0.866 1.00 96.06 102 PRO A O 1
ATOM 734 N N . SER A 1 103 ? -11.396 -17.228 -2.621 1.00 96.00 103 SER A N 1
ATOM 735 C CA . SER A 1 103 ? -10.984 -18.639 -2.595 1.00 96.00 103 SER A CA 1
ATOM 736 C C . SER A 1 103 ? -9.600 -18.922 -3.195 1.00 96.00 103 SER A C 1
ATOM 738 O O . SER A 1 103 ? -9.105 -20.043 -3.091 1.00 96.00 103 SER A O 1
ATOM 740 N N . GLY A 1 104 ? -8.995 -17.941 -3.861 1.00 96.19 104 GLY A N 1
ATOM 741 C CA . GLY A 1 104 ? -7.815 -18.100 -4.709 1.00 96.19 104 GLY A CA 1
ATOM 742 C C . GLY A 1 104 ? -8.095 -18.840 -6.028 1.00 96.19 104 GLY A C 1
ATOM 743 O O . GLY A 1 104 ? -7.166 -19.139 -6.779 1.00 96.19 104 GLY A O 1
ATOM 744 N N . VAL A 1 105 ? -9.361 -19.151 -6.335 1.00 97.38 105 VAL A N 1
ATOM 745 C CA . VAL A 1 105 ? -9.797 -19.859 -7.548 1.00 97.38 105 VAL A CA 1
ATOM 746 C C . VAL A 1 105 ? -10.780 -18.972 -8.315 1.00 97.38 105 VAL A C 1
ATOM 748 O O . VAL A 1 105 ? -11.746 -18.506 -7.714 1.00 97.38 105 VAL A O 1
ATOM 751 N N . PRO A 1 106 ? -10.584 -18.754 -9.631 1.00 97.94 106 PRO A N 1
ATOM 752 C CA . PRO A 1 106 ? -11.410 -17.827 -10.395 1.00 97.94 106 PRO A CA 1
ATOM 753 C C . PRO A 1 106 ? -12.868 -18.295 -10.437 1.00 97.94 106 PRO A C 1
ATOM 755 O O . PRO A 1 106 ? -13.185 -19.341 -11.012 1.00 97.94 106 PRO A O 1
ATOM 758 N N . THR A 1 107 ? -13.748 -17.495 -9.840 1.00 98.25 107 THR A N 1
ATOM 759 C CA . THR A 1 107 ? -15.187 -17.738 -9.743 1.00 98.25 107 THR A CA 1
ATOM 760 C C . THR A 1 107 ? -15.934 -16.504 -10.233 1.00 98.25 107 THR A C 1
ATOM 762 O O . THR A 1 107 ? -15.779 -15.417 -9.693 1.00 98.25 107 THR A O 1
ATOM 765 N N . PHE A 1 108 ? -16.764 -16.662 -11.268 1.00 96.94 108 PHE A N 1
ATOM 766 C CA . PHE A 1 108 ? -17.414 -15.528 -11.942 1.00 96.94 108 PHE A CA 1
ATOM 767 C C . PHE A 1 108 ? -18.228 -14.633 -10.993 1.00 96.94 108 PHE A C 1
ATOM 769 O O . PHE A 1 108 ? -18.148 -13.412 -11.095 1.00 96.94 108 PHE A O 1
ATOM 776 N N . ASP A 1 109 ? -18.975 -15.234 -10.063 1.00 98.06 109 ASP A N 1
ATOM 777 C CA . ASP A 1 109 ? -19.827 -14.501 -9.116 1.00 98.06 109 ASP A CA 1
ATOM 778 C C . ASP A 1 109 ? -19.026 -13.748 -8.038 1.00 98.06 109 ASP A C 1
ATOM 780 O O . ASP A 1 109 ? -19.545 -12.807 -7.439 1.00 98.06 109 ASP A O 1
ATOM 784 N N . ASP A 1 110 ? -17.761 -14.121 -7.832 1.00 98.12 110 ASP A N 1
ATOM 785 C CA . ASP A 1 110 ? -16.852 -13.461 -6.892 1.00 98.12 110 ASP A CA 1
ATOM 786 C C . ASP A 1 110 ? -16.113 -12.267 -7.534 1.00 98.12 110 ASP A C 1
ATOM 788 O O . ASP A 1 110 ? -15.430 -11.499 -6.853 1.00 98.12 110 ASP A O 1
ATOM 792 N N . GLY A 1 111 ? -16.241 -12.084 -8.853 1.00 98.31 111 GLY A N 1
ATOM 793 C CA . GLY A 1 111 ? -15.586 -11.014 -9.597 1.00 98.31 111 GLY A CA 1
ATOM 794 C C . GLY A 1 111 ? -16.155 -9.628 -9.284 1.00 98.31 111 GLY A C 1
ATOM 795 O O . GLY A 1 111 ? -17.363 -9.393 -9.361 1.00 98.31 111 GLY A O 1
ATOM 796 N N . PHE A 1 112 ? -15.286 -8.656 -9.001 1.00 97.88 112 PHE A N 1
ATOM 797 C CA . PHE A 1 112 ? -15.695 -7.260 -8.817 1.00 97.88 112 PHE A CA 1
ATOM 798 C C . PHE A 1 112 ? -14.618 -6.266 -9.257 1.00 97.88 112 PHE A C 1
ATOM 800 O O . PHE A 1 112 ? -13.437 -6.580 -9.356 1.00 97.88 112 PHE A O 1
ATOM 807 N N . THR A 1 113 ? -15.019 -5.014 -9.506 1.00 97.62 113 THR A N 1
ATOM 808 C CA . THR A 1 113 ? -14.069 -3.935 -9.808 1.00 97.62 113 THR A CA 1
ATOM 809 C C . THR A 1 113 ? -13.494 -3.349 -8.512 1.00 97.62 113 THR A C 1
ATOM 811 O O . THR A 1 113 ? -14.215 -2.620 -7.818 1.00 97.62 113 THR A O 1
ATOM 814 N N . PRO A 1 114 ? -12.200 -3.550 -8.200 1.00 97.94 114 PRO A N 1
ATOM 815 C CA . PRO A 1 114 ? -11.603 -3.007 -6.986 1.00 97.94 114 PRO A CA 1
ATOM 816 C C . PRO A 1 114 ? -11.448 -1.483 -7.065 1.00 97.94 114 PRO A C 1
ATOM 818 O O . PRO A 1 114 ? -11.322 -0.878 -8.142 1.00 97.94 114 PRO A O 1
ATOM 821 N N . SER A 1 115 ? -11.466 -0.808 -5.919 1.00 97.94 115 SER A N 1
ATOM 822 C CA . SER A 1 115 ? -11.103 0.605 -5.841 1.00 97.94 115 SER A CA 1
ATOM 823 C C . SER A 1 115 ? -9.600 0.827 -6.064 1.00 97.94 115 SER A C 1
ATOM 825 O O . SER A 1 115 ? -8.775 -0.083 -6.017 1.00 97.94 115 SER A O 1
ATOM 827 N N . GLY A 1 116 ? -9.216 2.085 -6.320 1.00 97.69 116 GLY A N 1
ATOM 828 C CA . GLY A 1 116 ? -7.792 2.435 -6.409 1.00 97.69 116 GLY A CA 1
ATOM 829 C C . GLY A 1 116 ? -7.068 2.303 -5.066 1.00 97.69 116 GLY A C 1
ATOM 830 O O . GLY A 1 116 ? -5.880 1.996 -5.051 1.00 97.69 116 GLY A O 1
ATOM 831 N N . THR A 1 117 ? -7.792 2.509 -3.963 1.00 97.81 117 THR A N 1
ATOM 832 C CA . THR A 1 117 ? -7.291 2.372 -2.594 1.00 97.81 117 THR A CA 1
ATOM 833 C C . THR A 1 117 ? -7.094 0.914 -2.226 1.00 97.81 117 THR A C 1
ATOM 835 O O . THR A 1 117 ? -6.044 0.610 -1.679 1.00 97.81 117 THR A O 1
ATOM 838 N N . LEU A 1 118 ? -8.005 0.011 -2.615 1.00 98.50 118 LEU A N 1
ATOM 839 C CA . LEU A 1 118 ? -7.818 -1.430 -2.433 1.00 98.50 118 LEU A CA 1
ATOM 840 C C . LEU A 1 118 ? -6.569 -1.912 -3.178 1.00 98.50 118 LEU A C 1
ATOM 842 O O . LEU A 1 118 ? -5.693 -2.517 -2.572 1.00 98.50 118 LEU A O 1
ATOM 846 N N . VAL A 1 119 ? -6.413 -1.565 -4.462 1.00 98.69 119 VAL A N 1
ATOM 847 C CA . VAL A 1 119 ? -5.201 -1.939 -5.217 1.00 98.69 119 VAL A CA 1
ATOM 848 C C . VAL A 1 119 ? -3.936 -1.361 -4.564 1.00 98.69 119 VAL A C 1
ATOM 850 O O . VAL A 1 119 ? -2.933 -2.061 -4.454 1.00 98.69 119 VAL A O 1
ATOM 853 N N . LYS A 1 120 ? -3.969 -0.110 -4.076 1.00 98.75 120 LYS A N 1
ATOM 854 C CA . LYS A 1 120 ? -2.847 0.479 -3.322 1.00 98.75 120 LYS A CA 1
ATOM 855 C C . LYS A 1 120 ? -2.573 -0.295 -2.027 1.00 98.75 120 LYS A C 1
ATOM 857 O O . LYS A 1 120 ? -1.416 -0.612 -1.774 1.00 98.75 120 LYS A O 1
ATOM 862 N N . ALA A 1 121 ? -3.600 -0.623 -1.245 1.00 98.69 121 ALA A N 1
ATOM 863 C CA . ALA A 1 121 ? -3.483 -1.370 0.005 1.00 98.69 121 ALA A CA 1
ATOM 864 C C . ALA A 1 121 ? -2.835 -2.737 -0.225 1.00 98.69 121 ALA A C 1
ATOM 866 O O . ALA A 1 121 ? -1.860 -3.048 0.446 1.00 98.69 121 ALA A O 1
ATOM 867 N N . MET A 1 122 ? -3.278 -3.488 -1.238 1.00 98.56 122 MET A N 1
ATOM 868 C CA . MET A 1 122 ? -2.690 -4.783 -1.600 1.00 98.56 122 MET A CA 1
ATOM 869 C C . MET A 1 122 ? -1.194 -4.675 -1.916 1.00 98.56 122 MET A C 1
ATOM 871 O O . MET A 1 122 ? -0.386 -5.433 -1.384 1.00 98.56 122 MET A O 1
ATOM 875 N N . LEU A 1 123 ? -0.798 -3.694 -2.735 1.00 98.81 123 LEU A N 1
ATOM 876 C CA . LEU A 1 123 ? 0.609 -3.486 -3.089 1.00 98.81 123 LEU A CA 1
ATOM 877 C C . LEU A 1 123 ? 1.465 -3.156 -1.860 1.00 98.81 123 LEU A C 1
ATOM 879 O O . LEU A 1 123 ? 2.556 -3.706 -1.712 1.00 98.81 123 LEU A O 1
ATOM 883 N N . LEU A 1 124 ? 0.979 -2.285 -0.972 1.00 98.75 124 LEU A N 1
ATOM 884 C CA . LEU A 1 124 ? 1.705 -1.892 0.239 1.00 98.75 124 LEU A C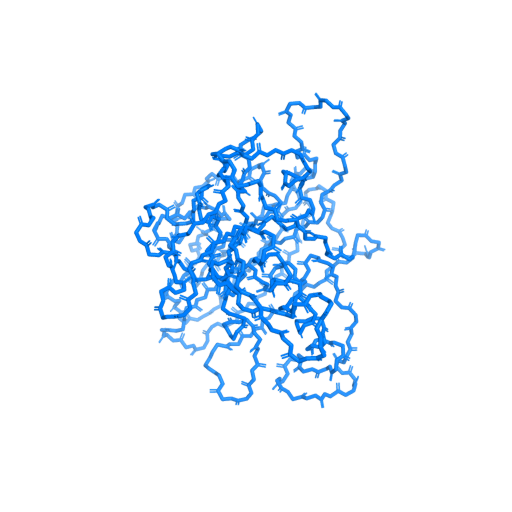A 1
ATOM 885 C C . LEU A 1 124 ? 1.748 -3.017 1.283 1.00 98.75 124 LEU A C 1
ATOM 887 O O . LEU A 1 124 ? 2.788 -3.224 1.907 1.00 98.75 124 LEU A O 1
ATOM 891 N N . ASN A 1 125 ? 0.662 -3.778 1.429 1.00 98.06 125 ASN A N 1
ATOM 892 C CA . ASN A 1 125 ? 0.585 -4.930 2.329 1.00 98.06 125 ASN A CA 1
ATOM 893 C C . ASN A 1 125 ? 1.541 -6.054 1.898 1.00 98.06 125 ASN A C 1
ATOM 895 O O . ASN A 1 125 ? 2.091 -6.758 2.738 1.00 98.06 125 ASN A O 1
ATOM 899 N N . SER A 1 126 ? 1.803 -6.164 0.591 1.00 97.62 126 SER A N 1
ATOM 900 C CA . SER A 1 126 ? 2.755 -7.119 0.011 1.00 97.62 126 SER A CA 1
ATOM 901 C C . SER A 1 126 ? 4.231 -6.749 0.223 1.00 97.62 126 SER A C 1
ATOM 903 O O . SER A 1 126 ? 5.129 -7.541 -0.054 1.00 97.62 126 SER A O 1
ATOM 905 N N . ALA A 1 127 ? 4.525 -5.509 0.626 1.00 98.06 127 ALA A N 1
ATOM 906 C CA . ALA A 1 127 ? 5.873 -4.964 0.518 1.00 98.06 127 ALA A CA 1
ATOM 907 C C . ALA A 1 127 ? 6.813 -5.491 1.612 1.00 98.06 127 ALA A C 1
ATOM 909 O O . ALA A 1 127 ? 6.463 -5.493 2.785 1.00 98.06 127 ALA A O 1
ATOM 910 N N . VAL A 1 128 ? 8.028 -5.895 1.255 1.00 97.12 128 VAL A N 1
ATOM 911 C CA . VAL A 1 128 ? 9.032 -6.427 2.187 1.00 97.12 128 VAL A CA 1
ATOM 912 C C . VAL A 1 128 ? 10.117 -5.400 2.500 1.00 97.12 128 VAL A C 1
ATOM 914 O O . VAL A 1 128 ? 10.493 -4.602 1.640 1.00 97.12 128 VAL A O 1
ATOM 917 N N . ASN A 1 129 ? 10.644 -5.448 3.725 1.00 97.50 129 ASN A N 1
ATOM 918 C CA . ASN A 1 129 ? 11.719 -4.575 4.200 1.00 97.50 129 ASN A CA 1
ATOM 919 C C . ASN A 1 129 ? 12.938 -4.567 3.251 1.00 97.50 129 ASN A C 1
ATOM 921 O O . ASN A 1 129 ? 13.336 -5.615 2.729 1.00 97.50 129 ASN A O 1
ATOM 925 N N . MET A 1 130 ? 13.544 -3.395 3.035 1.00 97.69 130 MET A N 1
ATOM 926 C CA . MET A 1 130 ? 14.756 -3.277 2.231 1.00 97.69 130 MET A CA 1
ATOM 927 C C . MET A 1 130 ? 16.004 -3.568 3.068 1.00 97.69 130 MET A C 1
ATOM 929 O O . MET A 1 130 ? 16.075 -3.377 4.278 1.00 97.69 130 MET A O 1
ATOM 933 N N . THR A 1 131 ? 17.043 -4.067 2.409 1.00 96.94 131 THR A N 1
ATOM 934 C CA . THR A 1 131 ? 18.300 -4.414 3.070 1.00 96.94 131 THR A CA 1
ATOM 935 C C . THR A 1 131 ? 19.156 -3.169 3.282 1.00 96.94 131 THR A C 1
ATOM 937 O O . THR A 1 131 ? 19.384 -2.389 2.358 1.00 96.94 131 THR A O 1
ATOM 940 N N . GLY A 1 132 ? 19.675 -3.008 4.502 1.00 92.62 132 GLY A N 1
ATOM 941 C CA . GLY A 1 132 ? 20.629 -1.947 4.839 1.00 92.62 132 GLY A CA 1
ATOM 942 C C . GLY A 1 132 ? 20.007 -0.571 5.092 1.00 92.62 132 GLY A C 1
ATOM 943 O O . GLY A 1 132 ? 20.752 0.395 5.247 1.00 92.62 132 GLY A O 1
ATOM 944 N N . ILE A 1 133 ? 18.677 -0.472 5.161 1.00 94.88 133 ILE A N 1
ATOM 945 C CA . ILE A 1 133 ? 17.970 0.739 5.585 1.00 94.88 133 ILE A CA 1
ATOM 946 C C . ILE A 1 133 ? 17.480 0.540 7.023 1.00 94.88 133 ILE A C 1
ATOM 948 O O . ILE A 1 133 ? 16.933 -0.497 7.384 1.00 94.88 133 ILE A O 1
ATOM 952 N N . THR A 1 134 ? 17.757 1.519 7.881 1.00 94.25 134 THR A N 1
ATOM 953 C CA . THR A 1 134 ? 17.400 1.474 9.304 1.00 94.25 134 THR A CA 1
ATOM 954 C C . THR A 1 134 ? 16.042 2.119 9.547 1.00 94.25 134 THR A C 1
ATOM 956 O O . THR A 1 134 ? 15.767 3.180 8.985 1.00 94.25 134 THR A O 1
ATOM 959 N N . GLY A 1 135 ? 15.259 1.563 10.475 1.00 93.50 135 GLY A N 1
ATOM 960 C CA . GLY A 1 135 ? 14.000 2.168 10.917 1.00 93.50 135 GLY A CA 1
ATOM 961 C C . GLY A 1 135 ? 12.797 1.823 10.041 1.00 93.50 135 GLY A C 1
ATOM 962 O O . GLY A 1 135 ? 11.930 2.671 9.862 1.00 93.50 135 GLY A O 1
ATOM 963 N N . TYR A 1 136 ? 12.748 0.610 9.486 1.00 96.31 136 TYR A N 1
ATOM 964 C CA . TYR A 1 136 ? 11.604 0.124 8.715 1.00 96.31 136 TYR A CA 1
ATOM 965 C C . TYR A 1 136 ? 10.302 0.160 9.538 1.00 96.31 136 TYR A C 1
ATOM 967 O O . TYR A 1 136 ? 10.299 -0.346 10.668 1.00 96.31 136 TYR A O 1
ATOM 975 N N . PRO A 1 137 ? 9.188 0.675 8.984 1.00 96.88 137 PRO A N 1
ATOM 976 C CA . PRO A 1 137 ? 9.055 1.430 7.733 1.00 96.88 137 PRO A CA 1
ATOM 977 C C . PRO A 1 137 ? 9.553 2.879 7.878 1.00 96.88 137 PRO A C 1
ATOM 979 O O . PRO A 1 137 ? 9.210 3.584 8.826 1.00 96.88 137 PRO A O 1
ATOM 982 N N . SER A 1 138 ? 10.288 3.384 6.885 1.00 95.69 138 SER A N 1
ATOM 983 C CA . SER A 1 138 ? 10.940 4.702 6.952 1.00 95.69 138 SER A CA 1
ATOM 984 C C . SER A 1 138 ? 10.538 5.625 5.798 1.00 95.69 138 SER A C 1
ATOM 986 O O . SER A 1 138 ? 9.924 5.213 4.819 1.00 95.69 138 SER A O 1
ATOM 988 N N . THR A 1 139 ? 10.911 6.904 5.864 1.00 95.62 139 THR A N 1
ATOM 989 C CA . THR A 1 139 ? 10.765 7.835 4.725 1.00 95.62 139 THR A CA 1
ATOM 990 C C . THR A 1 139 ? 11.805 7.606 3.621 1.00 95.62 139 THR A C 1
ATOM 992 O O . THR A 1 139 ? 11.739 8.246 2.572 1.00 95.62 139 THR A O 1
ATOM 995 N N . GLN A 1 140 ? 12.771 6.711 3.849 1.00 94.62 140 GLN A N 1
ATOM 996 C CA . GLN A 1 140 ? 13.784 6.320 2.871 1.00 94.62 140 GLN A CA 1
ATOM 997 C C . GLN A 1 140 ? 13.311 5.147 2.005 1.00 94.62 140 GLN A C 1
ATOM 999 O O . GLN A 1 140 ? 13.585 5.146 0.808 1.00 94.62 140 GLN A O 1
ATOM 1004 N N . GLU A 1 141 ? 12.623 4.169 2.600 1.00 96.19 141 GLU A N 1
ATOM 1005 C CA . GLU A 1 141 ? 12.187 2.938 1.919 1.00 96.19 141 GLU A CA 1
ATOM 1006 C C . GLU A 1 141 ? 10.664 2.772 1.823 1.00 96.19 141 GLU A C 1
ATOM 1008 O O . GLU A 1 141 ? 10.175 1.832 1.198 1.00 96.19 141 GLU A O 1
ATOM 1013 N N . GLY A 1 142 ? 9.900 3.672 2.442 1.00 97.56 142 GLY A N 1
ATOM 1014 C CA . GLY A 1 142 ? 8.453 3.549 2.532 1.00 97.56 142 GLY A CA 1
ATOM 1015 C C . GLY A 1 142 ? 8.047 2.293 3.297 1.00 97.56 142 GLY A C 1
ATOM 1016 O O . GLY A 1 142 ? 8.547 2.016 4.388 1.00 97.56 142 GLY A O 1
ATOM 1017 N N . TRP A 1 143 ? 7.144 1.532 2.686 1.00 98.31 143 TRP A N 1
ATOM 1018 C CA . TRP A 1 143 ? 6.703 0.210 3.129 1.00 98.31 143 TRP A CA 1
ATOM 1019 C C . TRP A 1 143 ? 7.570 -0.924 2.574 1.00 98.31 143 TRP A C 1
ATOM 1021 O O . TRP A 1 143 ? 7.325 -2.090 2.883 1.00 98.31 143 TRP A O 1
ATOM 1031 N N . GLY A 1 144 ? 8.615 -0.588 1.813 1.00 98.12 144 GLY A N 1
ATOM 1032 C CA . GLY A 1 144 ? 9.586 -1.525 1.269 1.00 98.12 144 GLY A CA 1
ATOM 1033 C C . GLY A 1 144 ? 9.324 -1.898 -0.189 1.00 98.12 144 GLY A C 1
ATOM 1034 O O . GLY A 1 144 ? 8.650 -1.187 -0.938 1.00 98.12 144 GLY A O 1
ATOM 1035 N N . ARG A 1 145 ? 9.896 -3.021 -0.619 1.00 98.25 145 ARG A N 1
ATOM 1036 C CA . ARG A 1 145 ? 9.826 -3.515 -1.998 1.00 98.25 145 ARG A CA 1
ATOM 1037 C C . ARG A 1 145 ? 8.608 -4.410 -2.196 1.00 98.25 145 ARG A C 1
ATOM 1039 O O . ARG A 1 145 ? 8.432 -5.354 -1.439 1.00 98.25 145 ARG A O 1
ATOM 1046 N N . VAL A 1 146 ? 7.834 -4.194 -3.257 1.00 98.44 146 VAL A N 1
ATOM 1047 C CA . VAL A 1 146 ? 6.672 -5.034 -3.604 1.00 98.44 146 VAL A CA 1
ATOM 1048 C C . VAL A 1 146 ? 7.037 -6.526 -3.671 1.00 98.44 146 VAL A C 1
ATOM 1050 O O . VAL A 1 146 ? 7.947 -6.902 -4.405 1.00 98.44 146 VAL A O 1
ATOM 1053 N N . LEU A 1 147 ? 6.333 -7.401 -2.956 1.00 97.06 147 LEU A N 1
ATOM 1054 C CA . LEU A 1 147 ? 6.385 -8.853 -3.154 1.00 97.06 147 LEU A CA 1
ATOM 1055 C C . LEU A 1 147 ? 4.953 -9.347 -3.308 1.00 97.06 147 LEU A C 1
ATOM 1057 O O . LEU A 1 147 ? 4.355 -9.787 -2.342 1.00 97.06 147 LEU A O 1
ATOM 1061 N N . LEU A 1 148 ? 4.392 -9.200 -4.512 1.00 95.56 148 LEU A N 1
ATOM 1062 C CA . LEU A 1 148 ? 2.944 -9.302 -4.731 1.00 95.56 148 LEU A CA 1
ATOM 1063 C C . LEU A 1 148 ? 2.325 -10.632 -4.256 1.00 95.56 148 LEU A C 1
ATOM 1065 O O . LEU A 1 148 ? 1.175 -10.640 -3.830 1.00 95.56 148 LEU A O 1
ATOM 1069 N N . ASP A 1 149 ? 3.117 -11.701 -4.283 1.00 94.00 149 ASP A N 1
ATOM 1070 C CA . ASP A 1 149 ? 2.799 -13.028 -3.745 1.00 94.00 149 ASP A CA 1
ATOM 1071 C C . ASP A 1 149 ? 2.329 -12.978 -2.280 1.00 94.00 149 ASP A C 1
ATOM 1073 O O . ASP A 1 149 ? 1.337 -13.590 -1.926 1.00 94.00 149 ASP A O 1
ATOM 1077 N N . ASN A 1 150 ? 2.922 -12.111 -1.450 1.00 94.69 150 ASN A N 1
ATOM 1078 C CA . ASN A 1 150 ? 2.557 -11.955 -0.035 1.00 94.69 150 ASN A CA 1
ATOM 1079 C C . ASN A 1 150 ? 1.162 -11.340 0.198 1.00 94.69 150 ASN A C 1
ATOM 1081 O O . ASN A 1 150 ? 0.777 -11.123 1.345 1.00 94.69 150 ASN A O 1
ATOM 1085 N N . ALA A 1 151 ? 0.451 -10.927 -0.853 1.00 94.44 151 ALA A N 1
ATOM 1086 C CA . ALA A 1 151 ? -0.862 -10.298 -0.724 1.00 94.44 151 ALA A CA 1
ATOM 1087 C C . ALA A 1 151 ? -1.954 -10.973 -1.561 1.00 94.44 151 ALA A C 1
ATOM 1089 O O . ALA A 1 151 ? -3.128 -10.838 -1.223 1.00 94.44 151 ALA A O 1
ATOM 1090 N N . LEU A 1 152 ? -1.613 -11.654 -2.656 1.00 96.06 152 LEU A N 1
ATOM 1091 C CA . LEU A 1 152 ? -2.597 -12.361 -3.473 1.00 96.06 152 LEU A CA 1
ATOM 1092 C C . LEU A 1 152 ? -2.673 -13.812 -3.014 1.00 96.06 152 LEU A C 1
ATOM 1094 O O . LEU A 1 152 ? -1.741 -14.564 -3.247 1.00 96.06 152 LEU A O 1
ATOM 1098 N N . TYR A 1 153 ? -3.788 -14.178 -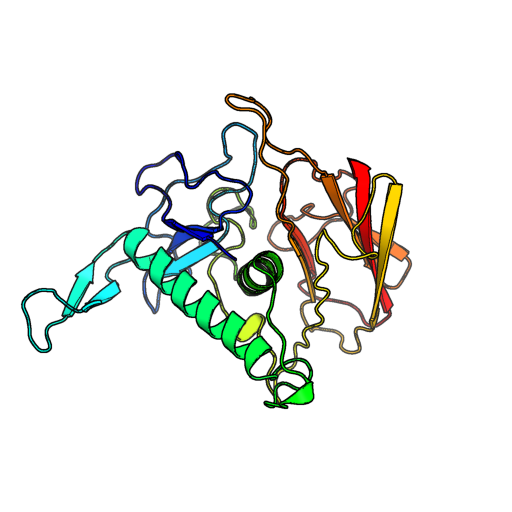2.391 1.00 95.75 153 TYR A N 1
ATOM 1099 C CA . TYR A 1 153 ? -4.013 -15.535 -1.907 1.00 95.75 153 TYR A CA 1
ATOM 1100 C C . TYR A 1 153 ? -4.282 -16.516 -3.055 1.00 95.75 153 TYR A C 1
ATOM 1102 O O . TYR A 1 153 ? -5.147 -16.278 -3.901 1.00 95.75 153 TYR A O 1
ATOM 1110 N N . PHE A 1 154 ? -3.612 -17.662 -3.029 1.00 96.12 154 PHE A N 1
ATOM 1111 C CA . PHE A 1 154 ? -3.885 -18.815 -3.875 1.00 96.12 154 PHE A CA 1
ATOM 1112 C C . PHE A 1 154 ? -3.986 -20.105 -3.040 1.00 96.12 154 PHE A C 1
ATOM 1114 O O . PHE A 1 154 ? -3.451 -20.195 -1.933 1.00 96.12 154 PHE A O 1
ATOM 1121 N N . PRO A 1 155 ? -4.671 -21.152 -3.543 1.00 95.38 155 PRO A N 1
ATOM 1122 C CA . PRO A 1 155 ? -4.767 -22.415 -2.827 1.00 95.38 155 PRO A CA 1
ATOM 1123 C C . PRO A 1 155 ? -3.382 -23.026 -2.591 1.00 95.38 155 PRO A C 1
ATOM 1125 O O . PRO A 1 155 ? -2.677 -23.364 -3.543 1.00 95.38 155 PRO A O 1
ATOM 1128 N N . GLY A 1 156 ? -3.038 -23.222 -1.320 1.00 91.31 156 GLY A N 1
ATOM 1129 C CA . GLY A 1 156 ? -1.730 -23.716 -0.889 1.00 91.31 156 GLY A CA 1
ATOM 1130 C C . GLY A 1 156 ? -0.920 -22.696 -0.093 1.00 91.31 156 GLY A C 1
ATOM 1131 O O . GLY A 1 156 ? 0.041 -23.110 0.549 1.00 91.31 156 GLY A O 1
ATOM 1132 N N . ASP A 1 157 ? -1.326 -21.426 -0.097 1.00 91.12 157 ASP A N 1
ATOM 1133 C CA . ASP A 1 157 ? -0.719 -20.397 0.745 1.00 91.12 157 ASP A CA 1
ATOM 1134 C C . ASP A 1 157 ? -1.175 -20.542 2.202 1.00 91.12 157 ASP A C 1
ATOM 1136 O O . ASP A 1 157 ? -2.333 -20.885 2.478 1.00 91.12 157 ASP A O 1
ATOM 1140 N N . ASP A 1 158 ? -0.259 -20.244 3.122 1.00 86.44 158 ASP A N 1
ATOM 1141 C CA . ASP A 1 158 ? -0.525 -20.228 4.561 1.00 86.44 158 ASP A CA 1
ATOM 1142 C C . ASP A 1 158 ? -1.233 -18.916 4.959 1.00 86.44 158 ASP A C 1
ATOM 1144 O O . ASP A 1 158 ? -2.176 -18.910 5.757 1.00 86.44 158 ASP A O 1
ATOM 1148 N N . GLU A 1 159 ? -0.828 -17.788 4.363 1.00 87.06 159 GLU A N 1
ATOM 1149 C CA . GLU A 1 159 ? -1.445 -16.482 4.575 1.00 87.06 159 GLU A CA 1
ATOM 1150 C C . GLU A 1 159 ? -2.791 -16.346 3.850 1.00 87.06 159 GLU A C 1
ATOM 1152 O O . GLU A 1 159 ? -2.883 -16.410 2.626 1.00 87.06 159 GLU A O 1
ATOM 1157 N N . LYS A 1 160 ? -3.851 -16.029 4.597 1.00 88.75 160 LYS A N 1
ATOM 1158 C CA . LYS A 1 160 ? -5.141 -15.617 4.024 1.00 88.75 160 LYS A CA 1
ATOM 1159 C C . LYS A 1 160 ? -5.199 -14.099 3.858 1.00 88.75 160 LYS A C 1
ATOM 1161 O O . LYS A 1 160 ? -4.596 -13.344 4.619 1.00 88.75 160 LYS A O 1
ATOM 1166 N N . VAL A 1 161 ? -6.018 -13.641 2.913 1.00 93.12 161 VAL A N 1
ATOM 1167 C CA . VAL A 1 161 ? -6.332 -12.219 2.737 1.00 93.12 161 VAL A CA 1
ATOM 1168 C C . VAL A 1 161 ? -7.796 -11.948 3.068 1.00 93.12 161 VAL A C 1
ATOM 1170 O O . VAL A 1 161 ? -8.692 -12.681 2.655 1.00 93.12 161 VAL A O 1
ATOM 1173 N N . ILE A 1 162 ? -8.052 -10.863 3.795 1.00 95.19 162 ILE A N 1
ATOM 1174 C CA . ILE A 1 162 ? -9.395 -10.337 4.049 1.00 95.19 162 ILE A CA 1
ATOM 1175 C C . ILE A 1 162 ? -9.411 -8.895 3.564 1.00 95.19 162 ILE A C 1
ATOM 1177 O O . ILE A 1 162 ? -8.493 -8.129 3.859 1.00 95.19 162 ILE A O 1
ATOM 1181 N N . ILE A 1 163 ? -10.440 -8.533 2.797 1.00 96.88 163 ILE A N 1
ATOM 1182 C CA . ILE A 1 163 ? -10.561 -7.200 2.207 1.00 96.88 163 ILE A CA 1
ATOM 1183 C C . ILE A 1 163 ? -11.870 -6.538 2.629 1.00 96.88 163 ILE A C 1
ATOM 1185 O O . ILE A 1 163 ? -12.912 -7.182 2.735 1.00 96.88 163 ILE A O 1
ATOM 1189 N N . ARG A 1 164 ? -11.812 -5.221 2.823 1.00 96.75 164 ARG A N 1
ATOM 1190 C CA . ARG A 1 164 ? -12.972 -4.345 3.002 1.00 96.75 164 ARG A CA 1
ATOM 1191 C C . ARG A 1 164 ? -12.780 -3.141 2.081 1.00 96.75 164 ARG A C 1
ATOM 1193 O O . ARG A 1 164 ? -11.875 -2.341 2.295 1.00 96.75 164 ARG A O 1
ATOM 1200 N N . ASP A 1 165 ? -13.586 -3.049 1.020 1.00 96.94 165 ASP A N 1
ATOM 1201 C CA . ASP A 1 165 ? -13.498 -1.977 0.017 1.00 96.94 165 ASP A CA 1
ATOM 1202 C C . ASP A 1 165 ? -14.757 -1.106 0.035 1.00 96.94 165 ASP A C 1
ATOM 1204 O O . ASP A 1 165 ? -15.799 -1.476 -0.505 1.00 96.94 165 ASP A O 1
ATOM 1208 N N . VAL A 1 166 ? -14.659 0.065 0.665 1.00 96.12 166 VAL A N 1
ATOM 1209 C CA . VAL A 1 166 ? -15.783 0.988 0.859 1.00 96.12 166 VAL A CA 1
ATOM 1210 C C . VAL A 1 166 ? -15.678 2.163 -0.109 1.00 96.12 166 VAL A C 1
ATOM 1212 O O . VAL A 1 166 ? -14.656 2.846 -0.209 1.00 96.12 166 VAL A O 1
ATOM 1215 N N . ARG A 1 167 ? -16.762 2.433 -0.843 1.00 94.19 167 ARG A N 1
ATOM 1216 C CA . ARG A 1 167 ? -16.854 3.599 -1.734 1.00 94.19 167 ARG A CA 1
ATOM 1217 C C . ARG A 1 167 ? -17.357 4.805 -0.948 1.00 94.19 167 ARG A C 1
ATOM 1219 O O . ARG A 1 167 ? -18.333 4.689 -0.220 1.00 94.19 167 ARG A O 1
ATOM 1226 N N . ASN A 1 168 ? -16.794 5.989 -1.195 1.00 90.25 168 ASN A N 1
ATOM 1227 C CA . ASN A 1 168 ? -17.245 7.234 -0.551 1.00 90.25 168 ASN A CA 1
ATOM 1228 C C . ASN A 1 168 ? -18.729 7.574 -0.812 1.00 90.25 168 ASN A C 1
ATOM 1230 O O . ASN A 1 168 ? -19.324 8.352 -0.084 1.00 90.25 168 ASN A O 1
ATOM 1234 N N . SER A 1 169 ? -19.324 7.037 -1.880 1.00 91.12 169 SER A N 1
ATOM 1235 C CA . SER A 1 169 ? -20.752 7.210 -2.183 1.00 91.12 169 SER A CA 1
ATOM 1236 C C . SER A 1 169 ? -21.654 6.143 -1.554 1.00 91.12 169 SER A C 1
ATOM 1238 O O . SER A 1 169 ? -22.857 6.163 -1.797 1.00 91.12 169 SER A O 1
ATOM 1240 N N . SER A 1 170 ? -21.087 5.168 -0.841 1.00 92.88 170 SER A N 1
ATOM 1241 C CA . SER A 1 170 ? -21.846 4.114 -0.164 1.00 92.88 170 SER A CA 1
ATOM 1242 C C . SER A 1 170 ? -22.338 4.576 1.208 1.00 92.88 170 SER A C 1
ATOM 1244 O O . SER A 1 170 ? -21.818 5.540 1.763 1.00 92.88 170 SER A O 1
ATOM 1246 N N . LEU A 1 171 ? -23.334 3.873 1.749 1.00 90.31 171 LEU A N 1
ATOM 1247 C CA . LEU A 1 171 ? -23.841 4.113 3.105 1.00 90.31 171 LEU A CA 1
ATOM 1248 C C . LEU A 1 171 ? -22.845 3.691 4.195 1.00 90.31 171 LEU A C 1
ATOM 1250 O O . LEU A 1 171 ? -22.990 4.126 5.328 1.00 90.31 171 LEU A O 1
AT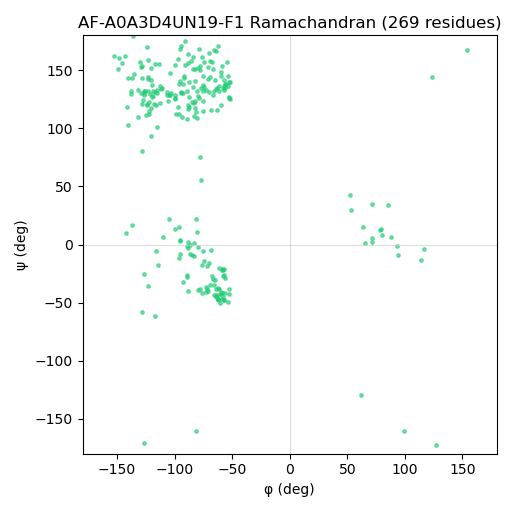OM 1254 N N . ASP A 1 172 ? -21.840 2.890 3.837 1.00 91.25 172 ASP A N 1
ATOM 1255 C CA . ASP A 1 172 ? -20.780 2.435 4.741 1.00 91.25 172 ASP A CA 1
ATOM 1256 C C . ASP A 1 172 ? -19.606 3.431 4.810 1.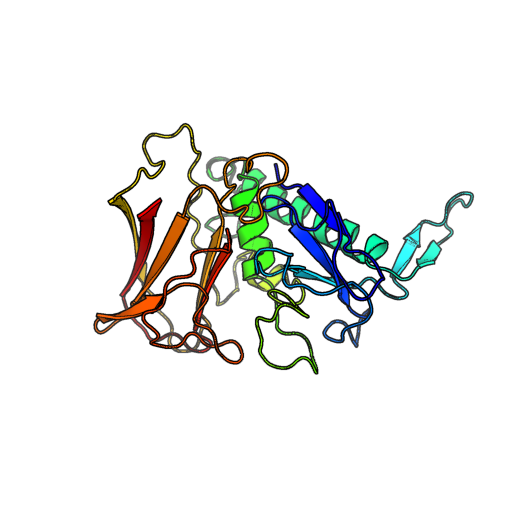00 91.25 172 ASP A C 1
ATOM 1258 O O . ASP A 1 172 ? -18.614 3.179 5.493 1.00 91.25 172 ASP A O 1
ATOM 1262 N N . ALA A 1 173 ? -19.667 4.543 4.064 1.00 92.56 173 ALA A N 1
ATOM 1263 C CA . ALA A 1 173 ? -18.656 5.591 4.136 1.00 92.56 173 ALA A CA 1
ATOM 1264 C C . ALA A 1 173 ? -18.694 6.274 5.511 1.00 92.56 173 ALA A C 1
ATOM 1266 O O . ALA A 1 173 ? -19.746 6.736 5.945 1.00 92.56 173 ALA A O 1
ATOM 1267 N N . LEU A 1 174 ? -17.533 6.367 6.158 1.00 94.81 174 LEU A N 1
ATOM 1268 C CA . LEU A 1 174 ? -17.416 6.907 7.509 1.00 94.81 174 LEU A CA 1
ATOM 1269 C C . LEU A 1 174 ? -17.531 8.432 7.542 1.00 94.81 174 LEU A C 1
ATOM 1271 O O . LEU A 1 174 ? -16.832 9.142 6.816 1.00 94.81 174 LEU A O 1
ATOM 1275 N N . ASN A 1 175 ? -18.361 8.920 8.457 1.00 95.12 175 ASN A N 1
ATOM 1276 C CA . ASN A 1 175 ? -18.390 10.303 8.911 1.00 95.12 175 ASN A CA 1
ATOM 1277 C C . ASN A 1 175 ? -17.553 10.470 10.189 1.00 95.12 175 ASN A C 1
ATOM 1279 O O . ASN A 1 175 ? -17.161 9.506 10.849 1.00 95.12 175 ASN A O 1
ATOM 1283 N N . THR A 1 176 ? -17.300 11.719 10.577 1.00 96.19 176 THR A N 1
ATOM 1284 C CA . THR A 1 176 ? -16.622 12.024 11.839 1.00 96.19 176 THR A CA 1
ATOM 1285 C C . THR A 1 176 ? -17.373 11.405 13.025 1.00 96.19 176 THR A C 1
ATOM 1287 O O . THR A 1 176 ? -18.582 11.577 13.167 1.00 96.19 176 THR A O 1
ATOM 1290 N N . SER A 1 177 ? -16.633 10.770 13.932 1.00 96.12 177 SER A N 1
ATOM 1291 C CA . SER A 1 177 ? -17.099 9.990 15.089 1.00 96.12 177 SER A CA 1
ATOM 1292 C C . SER A 1 177 ? -17.750 8.639 14.772 1.00 96.12 177 SER A C 1
ATOM 1294 O O . SER A 1 177 ? -18.176 7.954 15.702 1.00 96.12 177 SER A O 1
ATOM 1296 N N . GLU A 1 178 ? -17.824 8.227 13.504 1.00 97.31 178 GLU A N 1
ATOM 1297 C CA . GLU A 1 178 ? -18.252 6.873 13.144 1.00 97.31 178 GLU A CA 1
ATOM 1298 C C . GLU A 1 178 ? -17.075 5.894 13.184 1.00 97.31 178 GLU A C 1
ATOM 1300 O O . GLU A 1 178 ? -15.902 6.269 13.124 1.00 97.31 178 GLU A O 1
ATOM 1305 N N . THR A 1 179 ? -17.388 4.610 13.335 1.00 97.56 179 THR A N 1
ATOM 1306 C CA . THR A 1 179 ? -16.402 3.528 13.368 1.00 97.56 179 THR A CA 1
ATOM 1307 C C . THR A 1 179 ? -16.917 2.359 12.546 1.00 97.56 179 THR A C 1
ATOM 1309 O O . THR A 1 179 ? -18.047 1.920 12.757 1.00 97.56 179 THR A O 1
ATOM 1312 N N . ASP A 1 180 ? -16.089 1.861 11.630 1.00 96.69 180 ASP A N 1
ATOM 1313 C CA . ASP A 1 180 ? -16.306 0.576 10.963 1.00 96.69 180 ASP A CA 1
ATOM 1314 C C . ASP A 1 180 ? -15.494 -0.483 11.704 1.00 96.69 180 ASP A C 1
ATOM 1316 O O . ASP A 1 180 ? -14.356 -0.229 12.103 1.00 96.69 180 ASP A O 1
ATOM 1320 N N . GLU A 1 181 ? -16.083 -1.655 11.911 1.00 97.12 181 GLU A N 1
ATOM 1321 C CA . GLU A 1 181 ? -15.481 -2.736 12.685 1.00 97.12 181 GLU A CA 1
ATOM 1322 C C . GLU A 1 181 ? -15.587 -4.048 11.910 1.00 97.12 181 GLU A C 1
ATOM 1324 O O . GLU A 1 181 ? -16.649 -4.411 11.396 1.00 97.12 181 GLU A O 1
ATOM 1329 N N . ILE A 1 182 ? -14.476 -4.778 11.850 1.00 96.31 182 ILE A N 1
ATOM 1330 C CA . ILE A 1 182 ? -14.435 -6.161 11.385 1.00 96.31 182 ILE A CA 1
ATOM 1331 C C . ILE A 1 182 ? -13.722 -7.019 12.426 1.00 96.31 182 ILE A C 1
ATOM 1333 O O . ILE A 1 182 ? -12.746 -6.594 13.046 1.00 96.31 182 ILE A O 1
ATOM 1337 N N . VAL A 1 183 ? -14.198 -8.246 12.605 1.00 96.44 183 VAL A N 1
ATOM 1338 C CA . VAL A 1 183 ? -13.534 -9.242 13.448 1.00 96.44 183 VAL A CA 1
ATOM 1339 C C . VAL A 1 183 ? -12.893 -10.280 12.543 1.00 96.44 183 VAL A C 1
ATOM 1341 O O . VAL A 1 183 ? -13.541 -10.809 11.640 1.00 96.44 183 VAL A O 1
ATOM 1344 N N . VAL A 1 184 ? -11.612 -10.545 12.779 1.00 93.81 184 VAL A N 1
ATOM 1345 C CA . VAL A 1 184 ? -10.820 -11.537 12.057 1.00 93.81 184 VAL A CA 1
ATOM 1346 C C . VAL A 1 184 ? -10.265 -12.529 13.062 1.00 93.81 184 VAL A C 1
ATOM 1348 O O . VAL A 1 184 ? -9.547 -12.145 13.981 1.00 93.81 184 VAL A O 1
ATOM 1351 N N . THR A 1 185 ? -10.567 -13.805 12.867 1.00 91.88 185 THR A N 1
ATOM 1352 C CA . THR A 1 185 ? -9.992 -14.879 13.675 1.00 91.88 185 THR A CA 1
ATOM 1353 C C . THR A 1 185 ? -8.685 -15.333 13.041 1.00 91.88 185 THR A C 1
ATOM 1355 O O . THR A 1 185 ? -8.670 -15.776 11.891 1.00 91.88 185 THR A O 1
ATOM 1358 N N . ASN A 1 186 ? -7.587 -15.220 13.786 1.00 89.62 186 ASN A N 1
ATOM 1359 C CA . ASN A 1 186 ? -6.339 -15.875 13.426 1.00 89.62 186 ASN A CA 1
ATOM 1360 C C . ASN A 1 186 ? -6.331 -17.288 14.019 1.00 89.62 186 ASN A C 1
ATOM 1362 O O . ASN A 1 186 ? -6.388 -17.442 15.239 1.00 89.62 186 ASN A O 1
ATOM 1366 N N . GLU A 1 187 ? -6.270 -18.299 13.157 1.00 85.94 187 GLU A N 1
ATOM 1367 C CA . GLU A 1 187 ? -6.313 -19.720 13.537 1.00 85.94 187 GLU A CA 1
ATOM 1368 C C . GLU A 1 187 ? -4.912 -20.338 13.674 1.00 85.94 187 GLU A C 1
ATOM 1370 O O . GLU A 1 187 ? -4.795 -21.474 14.128 1.00 85.94 187 GLU A O 1
ATOM 1375 N N . ASP A 1 188 ? -3.853 -19.616 13.283 1.00 78.44 188 ASP A N 1
ATOM 1376 C CA . ASP A 1 188 ? -2.489 -20.148 13.249 1.00 78.44 188 ASP A CA 1
ATOM 1377 C C . ASP A 1 188 ? -1.494 -19.256 14.009 1.00 78.44 188 ASP A C 1
ATOM 1379 O O . ASP A 1 188 ? -1.331 -18.059 13.743 1.00 78.44 188 ASP A O 1
ATOM 1383 N N . ILE A 1 189 ? -0.803 -19.863 14.975 1.00 66.31 189 ILE A N 1
ATOM 1384 C CA . ILE A 1 189 ? 0.311 -19.241 15.683 1.00 66.31 189 ILE A CA 1
ATOM 1385 C C . ILE A 1 189 ? 1.564 -19.371 14.813 1.00 66.31 189 ILE A C 1
ATOM 1387 O O . ILE A 1 189 ? 2.075 -20.467 14.640 1.00 66.31 189 ILE A O 1
ATOM 1391 N N . ALA A 1 190 ? 2.093 -18.242 14.333 1.00 69.94 190 ALA A N 1
ATOM 1392 C CA . ALA A 1 190 ? 3.323 -18.076 13.526 1.00 69.94 190 ALA A CA 1
ATOM 1393 C C . ALA A 1 190 ? 3.120 -17.528 12.109 1.00 69.94 190 ALA A C 1
ATOM 1395 O O . ALA A 1 190 ? 4.120 -17.215 11.460 1.00 69.94 190 ALA A O 1
ATOM 1396 N N . VAL A 1 191 ? 1.885 -17.305 11.656 1.00 79.12 191 VAL A N 1
ATOM 1397 C CA . VAL A 1 191 ? 1.657 -16.555 10.415 1.00 79.12 191 VAL A CA 1
ATOM 1398 C C . VAL A 1 191 ? 1.787 -15.049 10.704 1.00 79.12 191 VAL A C 1
ATOM 1400 O O . VAL A 1 191 ? 1.186 -14.547 11.665 1.00 79.12 191 VAL A O 1
ATOM 1403 N N . PRO A 1 192 ? 2.602 -14.295 9.943 1.00 89.38 192 PRO A N 1
ATOM 1404 C CA . PRO A 1 192 ? 2.686 -12.853 10.110 1.00 89.38 192 PRO A CA 1
ATOM 1405 C C . PRO A 1 192 ? 1.356 -12.201 9.717 1.00 89.38 192 PRO A C 1
ATOM 1407 O O . PRO A 1 192 ? 0.819 -12.445 8.641 1.00 89.38 192 PRO A O 1
ATOM 1410 N N . MET A 1 193 ? 0.846 -11.307 10.559 1.00 93.12 193 MET A N 1
ATOM 1411 C CA . MET A 1 193 ? -0.372 -10.550 10.276 1.00 93.12 193 MET A CA 1
ATOM 1412 C C . MET A 1 193 ? -0.025 -9.102 9.945 1.00 93.12 193 MET A C 1
ATOM 1414 O O . MET A 1 193 ? 0.707 -8.427 10.673 1.00 93.12 193 MET A O 1
ATOM 1418 N N . ARG A 1 194 ? -0.585 -8.599 8.844 1.00 95.94 194 ARG A N 1
ATOM 1419 C CA . ARG A 1 194 ? -0.498 -7.189 8.460 1.00 95.94 194 ARG A CA 1
ATOM 1420 C C . ARG A 1 194 ? -1.882 -6.652 8.159 1.00 95.94 194 ARG A C 1
ATOM 1422 O O . ARG A 1 194 ? -2.626 -7.248 7.386 1.00 95.94 194 ARG A O 1
ATOM 1429 N N . VAL A 1 195 ? -2.199 -5.513 8.759 1.00 98.06 195 VAL A N 1
ATOM 1430 C CA . VAL A 1 195 ? -3.452 -4.792 8.529 1.00 98.06 195 VAL A CA 1
ATOM 1431 C C . VAL A 1 195 ? -3.092 -3.457 7.914 1.00 98.06 195 VAL A C 1
ATOM 1433 O O . VAL A 1 195 ? -2.346 -2.695 8.522 1.00 98.06 195 VAL A O 1
ATOM 1436 N N . THR A 1 196 ? -3.587 -3.190 6.707 1.00 98.75 196 THR A N 1
ATOM 1437 C CA . THR A 1 196 ? -3.262 -1.975 5.951 1.00 98.75 196 THR A CA 1
ATOM 1438 C C . THR A 1 196 ? -4.537 -1.214 5.614 1.00 98.75 196 THR A C 1
ATOM 1440 O O . THR A 1 196 ? -5.349 -1.679 4.817 1.00 98.75 196 THR A O 1
ATOM 1443 N N . LEU A 1 197 ? -4.679 -0.019 6.179 1.00 98.75 197 LEU A N 1
ATOM 1444 C CA . LEU A 1 197 ? -5.722 0.945 5.858 1.00 98.75 197 LEU A CA 1
ATOM 1445 C C . LEU A 1 197 ? -5.196 1.934 4.811 1.00 98.75 197 LEU A C 1
ATOM 1447 O O . LEU A 1 197 ? -4.122 2.512 4.970 1.00 98.75 197 LEU A O 1
ATOM 1451 N N . VAL A 1 198 ? -5.958 2.156 3.738 1.00 98.69 198 VAL A N 1
ATOM 1452 C CA . VAL A 1 198 ? -5.657 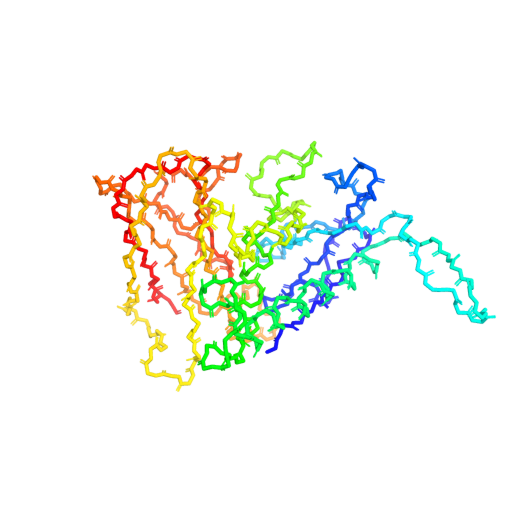3.173 2.720 1.00 98.69 198 VAL A CA 1
ATOM 1453 C C . VAL A 1 198 ? -6.933 3.893 2.325 1.00 98.69 198 VAL A C 1
ATOM 1455 O O . VAL A 1 198 ? -7.912 3.252 1.946 1.00 98.69 198 VAL A O 1
ATOM 1458 N N . TRP A 1 199 ? -6.887 5.223 2.286 1.00 98.12 199 TRP A N 1
ATOM 1459 C CA . TRP A 1 199 ? -7.973 6.033 1.743 1.00 98.12 199 TRP A CA 1
ATOM 1460 C C . TRP A 1 199 ? -7.483 7.037 0.702 1.00 98.12 199 TRP A C 1
ATOM 1462 O O . TRP A 1 199 ? -6.322 7.459 0.661 1.00 98.12 199 TRP A O 1
ATOM 1472 N N . HIS A 1 200 ? -8.394 7.407 -0.195 1.00 96.50 200 HIS A N 1
ATOM 1473 C CA . HIS A 1 200 ? -8.210 8.554 -1.066 1.00 96.50 200 HIS A CA 1
ATOM 1474 C C . HIS A 1 200 ? -8.770 9.765 -0.345 1.00 96.50 200 HIS A C 1
ATOM 1476 O O . HIS A 1 200 ? -9.980 9.912 -0.209 1.00 96.50 200 HIS A O 1
ATOM 1482 N N . ASP A 1 201 ? -7.867 10.621 0.099 1.00 96.88 201 ASP A N 1
ATOM 1483 C CA . ASP A 1 201 ? -8.208 11.815 0.845 1.00 96.88 201 ASP A CA 1
ATOM 1484 C C . ASP A 1 201 ? -8.682 12.934 -0.100 1.00 96.88 201 ASP A C 1
ATOM 1486 O O . ASP A 1 201 ? -8.277 13.000 -1.271 1.00 96.88 201 ASP A O 1
ATOM 1490 N N . ALA A 1 202 ? -9.535 13.831 0.391 1.00 95.81 202 ALA A N 1
ATOM 1491 C CA . ALA A 1 202 ? -10.003 14.985 -0.365 1.00 95.81 202 ALA A CA 1
ATOM 1492 C C . ALA A 1 202 ? -8.815 15.877 -0.786 1.00 95.81 202 ALA A C 1
ATOM 1494 O O . ALA A 1 202 ? -7.798 15.941 -0.088 1.00 95.81 202 ALA A O 1
ATOM 1495 N N . PRO A 1 203 ? -8.870 16.566 -1.939 1.00 95.12 203 PRO A N 1
ATOM 1496 C CA . PRO A 1 203 ? -7.788 17.455 -2.345 1.00 95.12 203 PRO A CA 1
ATOM 1497 C C . PRO A 1 203 ? -7.607 18.584 -1.322 1.00 95.12 203 PRO A C 1
ATOM 1499 O O . PRO A 1 203 ? -8.566 19.244 -0.933 1.00 95.12 203 PRO A O 1
ATOM 1502 N N . ALA A 1 204 ? -6.361 18.817 -0.912 1.00 94.69 204 ALA A N 1
ATOM 1503 C CA . ALA A 1 204 ? -6.026 19.939 -0.044 1.00 94.69 204 ALA A CA 1
ATOM 1504 C C . ALA A 1 204 ? -6.216 21.277 -0.770 1.00 94.69 204 ALA A C 1
ATOM 1506 O O . ALA A 1 204 ? -6.087 21.354 -1.997 1.00 94.69 204 ALA A O 1
ATOM 1507 N N . SER A 1 205 ? -6.411 22.349 -0.003 1.00 93.62 205 SER A N 1
ATOM 1508 C CA . SER A 1 205 ? -6.352 23.711 -0.535 1.00 93.62 205 SER A CA 1
ATOM 1509 C C . SER A 1 205 ? -5.005 23.974 -1.229 1.00 93.62 205 SER A C 1
ATOM 1511 O O . SER A 1 205 ? -3.956 23.589 -0.696 1.00 93.62 205 SER A O 1
ATOM 1513 N N . PRO A 1 206 ? -4.990 24.656 -2.392 1.00 88.06 206 PRO A N 1
ATOM 1514 C CA . PRO A 1 206 ? -3.747 25.040 -3.052 1.00 88.06 206 PRO A CA 1
ATOM 1515 C C . PRO A 1 206 ? -2.820 25.808 -2.104 1.00 88.06 206 PRO A C 1
ATOM 1517 O O . PRO A 1 206 ? -3.264 26.705 -1.392 1.00 88.06 206 PRO A O 1
ATOM 1520 N N . ASN A 1 207 ? -1.527 25.476 -2.124 1.00 85.31 207 ASN A N 1
ATOM 1521 C CA . ASN A 1 207 ? -0.488 26.062 -1.264 1.00 85.31 207 ASN 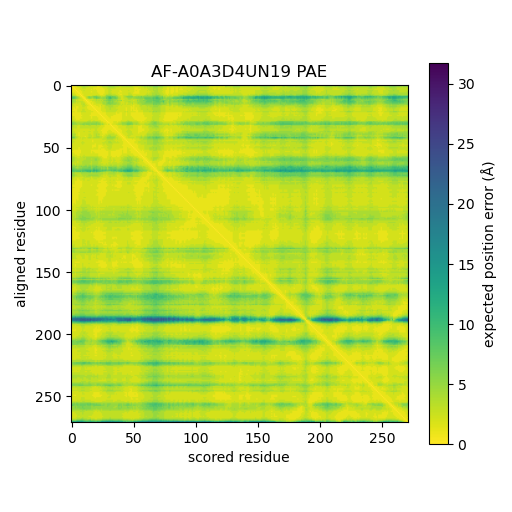A CA 1
ATOM 1522 C C . ASN A 1 207 ? -0.650 25.810 0.249 1.00 85.31 207 ASN A C 1
ATOM 1524 O O . ASN A 1 207 ? 0.025 26.474 1.035 1.00 85.31 207 ASN A O 1
ATOM 1528 N N . SER A 1 208 ? -1.499 24.866 0.677 1.00 91.44 208 SER A N 1
ATOM 1529 C CA . SER A 1 208 ? -1.551 24.473 2.089 1.00 91.44 208 SER A CA 1
ATOM 1530 C C . SER A 1 208 ? -0.221 23.866 2.544 1.00 91.44 208 SER A C 1
ATOM 1532 O O . SER A 1 208 ? 0.338 23.003 1.864 1.00 91.44 208 SER A O 1
ATOM 1534 N N . SER A 1 209 ? 0.265 24.284 3.715 1.00 90.62 209 SER A N 1
ATOM 1535 C CA . SER A 1 209 ? 1.432 23.679 4.372 1.00 90.62 209 SER A CA 1
ATOM 1536 C C . SER A 1 209 ? 1.115 22.336 5.030 1.00 90.62 209 SER A C 1
ATOM 1538 O O . SER A 1 209 ? 2.034 21.585 5.332 1.00 90.62 209 SER A O 1
ATOM 1540 N N . PHE A 1 210 ? -0.168 22.044 5.257 1.00 93.81 210 PHE A N 1
ATOM 1541 C CA . PHE A 1 210 ? -0.668 20.777 5.780 1.00 93.81 210 PHE A CA 1
ATOM 1542 C C . PHE A 1 210 ? -1.699 20.234 4.796 1.00 93.81 210 PHE A C 1
ATOM 1544 O O . PHE A 1 210 ? -2.738 20.860 4.572 1.00 93.81 210 PHE A O 1
ATOM 1551 N N . THR A 1 211 ? -1.373 19.137 4.115 1.00 95.12 211 THR A N 1
ATOM 1552 C CA . THR A 1 211 ? -2.239 18.620 3.053 1.00 95.12 211 THR A CA 1
ATOM 1553 C C . THR A 1 211 ? -3.313 17.626 3.495 1.00 95.12 211 THR A C 1
ATOM 1555 O O . THR A 1 211 ? -4.298 17.570 2.765 1.00 95.12 211 THR A O 1
ATOM 1558 N N . PRO A 1 212 ? -3.202 16.850 4.593 1.00 96.25 212 PRO A N 1
ATOM 1559 C CA . PRO A 1 212 ? -4.288 15.973 5.049 1.00 96.25 212 PRO A CA 1
ATOM 1560 C C . PRO A 1 212 ? -5.594 16.749 5.265 1.00 96.25 212 PRO A C 1
ATOM 1562 O O . PRO A 1 212 ? -5.560 17.890 5.728 1.00 96.25 212 PRO A O 1
ATOM 1565 N N . VAL A 1 213 ? -6.721 16.166 4.848 1.00 97.00 213 VAL A N 1
ATOM 1566 C CA . VAL A 1 213 ? -8.059 16.766 4.993 1.00 97.00 213 VAL A CA 1
ATOM 1567 C C . VAL A 1 213 ? -8.918 15.889 5.890 1.00 97.00 213 VAL A C 1
ATOM 1569 O O . VAL A 1 213 ? -9.301 16.346 6.960 1.00 97.00 213 VAL A O 1
ATOM 1572 N N . ASN A 1 214 ? -9.160 14.645 5.477 1.00 96.56 214 ASN A N 1
ATOM 1573 C CA . ASN A 1 214 ? -9.853 13.655 6.289 1.00 96.56 214 ASN A CA 1
ATOM 1574 C C . ASN A 1 214 ? -8.833 12.826 7.075 1.00 96.56 214 ASN A C 1
ATOM 1576 O O . ASN A 1 214 ? -7.824 12.396 6.498 1.00 96.56 214 ASN A O 1
ATOM 1580 N N . ASN A 1 215 ? -9.132 12.549 8.343 1.00 97.50 215 ASN A N 1
ATOM 1581 C CA . ASN A 1 215 ? -8.333 11.680 9.199 1.00 97.50 215 ASN A CA 1
ATOM 1582 C C . ASN A 1 215 ? -9.103 10.405 9.544 1.00 97.50 215 ASN A C 1
ATOM 1584 O O . ASN A 1 215 ? -10.199 10.471 10.107 1.00 97.50 215 ASN A O 1
ATOM 1588 N N . LEU A 1 216 ? -8.515 9.260 9.195 1.00 98.12 216 LEU A N 1
ATOM 1589 C CA . LEU A 1 216 ? -9.001 7.946 9.590 1.00 98.12 216 LEU A CA 1
ATOM 1590 C C . LEU A 1 216 ? -7.921 7.267 10.420 1.00 98.12 216 LEU A C 1
ATOM 1592 O O . LEU A 1 216 ? -6.807 7.142 9.929 1.00 98.12 216 LEU A O 1
ATOM 1596 N N . ASP A 1 217 ? -8.271 6.777 11.605 1.00 98.56 217 ASP A N 1
ATOM 1597 C CA . ASP A 1 217 ? -7.320 6.083 12.475 1.00 98.56 217 ASP A CA 1
ATOM 1598 C C . ASP A 1 217 ? -7.582 4.568 12.438 1.00 98.56 217 ASP A C 1
ATOM 1600 O O . ASP A 1 217 ? -8.717 4.112 12.630 1.00 98.56 217 ASP A O 1
ATOM 1604 N N . LEU A 1 218 ? -6.533 3.783 12.194 1.00 98.75 218 LEU A N 1
ATOM 1605 C CA . LEU A 1 218 ? -6.542 2.326 12.280 1.00 98.75 218 LEU A CA 1
ATOM 1606 C C . LEU A 1 218 ? -6.282 1.890 13.725 1.00 98.75 218 LEU A C 1
ATOM 1608 O O . LEU A 1 218 ? -5.219 2.159 14.287 1.00 98.75 218 LEU A O 1
ATOM 1612 N N . GLU A 1 219 ? -7.214 1.128 14.286 1.00 98.69 219 GLU A N 1
ATOM 1613 C CA . GLU A 1 219 ? -7.081 0.459 15.578 1.00 98.69 219 GLU A CA 1
ATOM 1614 C C . GLU A 1 219 ? -7.184 -1.061 15.382 1.00 98.69 219 GLU A C 1
ATOM 1616 O O . GLU A 1 219 ? -8.090 -1.566 14.720 1.00 98.69 219 GLU A O 1
ATOM 1621 N N . VAL A 1 220 ? -6.257 -1.817 15.967 1.00 98.56 220 VAL A N 1
ATOM 1622 C CA . VAL A 1 220 ? -6.302 -3.282 16.016 1.00 98.56 220 VAL A CA 1
ATOM 1623 C C . VAL A 1 220 ? -6.267 -3.724 17.471 1.00 98.56 220 VAL A C 1
ATOM 1625 O O . VAL A 1 220 ? -5.251 -3.584 18.155 1.00 98.56 220 VAL A O 1
ATOM 1628 N N . VAL A 1 221 ? -7.374 -4.291 17.940 1.00 98.25 221 VAL A N 1
ATOM 1629 C CA . VAL A 1 221 ? -7.478 -4.925 19.254 1.00 98.25 221 VAL A CA 1
ATOM 1630 C C . VAL A 1 221 ? -7.072 -6.388 19.114 1.00 98.25 221 VAL A C 1
ATOM 1632 O O . VAL A 1 221 ? -7.708 -7.153 18.393 1.00 98.25 221 VAL A O 1
ATOM 1635 N N . MET A 1 222 ? -5.995 -6.770 19.791 1.00 96.12 222 MET A N 1
ATOM 1636 C CA . MET A 1 222 ? -5.465 -8.131 19.814 1.00 96.12 222 MET A CA 1
ATOM 1637 C C . MET A 1 222 ? -6.298 -9.056 20.714 1.00 96.12 222 MET A C 1
ATOM 1639 O O . MET A 1 222 ? -6.946 -8.574 21.655 1.00 96.12 222 MET A O 1
ATOM 1643 N N . PRO A 1 223 ? -6.178 -10.388 20.548 1.00 94.75 223 PRO A N 1
ATOM 1644 C CA . PRO A 1 223 ? -6.640 -11.338 21.551 1.00 94.75 223 PRO A CA 1
ATOM 1645 C C . PRO A 1 223 ? -6.049 -10.984 22.924 1.00 94.75 223 PRO A C 1
ATOM 1647 O O . PRO A 1 223 ? -4.844 -10.783 23.073 1.00 94.75 223 PRO A O 1
ATOM 1650 N N . GLY A 1 224 ? -6.908 -10.844 23.935 1.00 92.62 224 GLY A N 1
ATOM 1651 C CA . GLY A 1 224 ? -6.518 -10.360 25.267 1.00 92.62 224 GLY A CA 1
ATOM 1652 C C . GLY A 1 224 ? -6.672 -8.848 25.486 1.00 92.62 224 GLY A C 1
ATOM 1653 O O . GLY A 1 224 ? -6.448 -8.380 26.600 1.00 92.62 224 GLY A O 1
ATOM 1654 N N . GLY A 1 225 ? -7.108 -8.090 24.474 1.00 95.25 225 GLY A N 1
ATOM 1655 C CA . GLY A 1 225 ? -7.567 -6.702 24.612 1.00 95.25 225 GLY A CA 1
ATOM 1656 C C . GLY A 1 225 ? -6.483 -5.628 24.511 1.00 95.25 225 GLY A C 1
ATOM 1657 O O . GLY A 1 225 ? -6.771 -4.456 24.747 1.00 95.25 225 GLY A O 1
ATOM 1658 N N . GLN A 1 226 ? -5.242 -5.993 24.177 1.00 96.56 226 GLN A N 1
ATOM 1659 C CA . GLN A 1 226 ? -4.200 -5.003 23.895 1.00 96.56 226 GLN A CA 1
ATOM 1660 C C . GLN A 1 226 ? -4.483 -4.299 22.566 1.00 96.56 226 GLN A C 1
ATOM 1662 O O . GLN A 1 226 ? -4.927 -4.935 21.615 1.00 96.56 226 GLN A O 1
ATOM 1667 N N . VAL A 1 227 ? -4.199 -3.001 22.498 1.00 98.06 227 VAL A N 1
ATOM 1668 C CA . VAL A 1 227 ? -4.519 -2.166 21.336 1.00 98.06 227 VAL A CA 1
ATOM 1669 C C . VAL A 1 227 ? -3.246 -1.747 20.610 1.00 98.06 227 VAL A C 1
ATOM 1671 O O . VAL A 1 227 ? -2.279 -1.316 21.238 1.00 98.06 227 VAL A O 1
ATOM 1674 N N . LEU A 1 228 ? -3.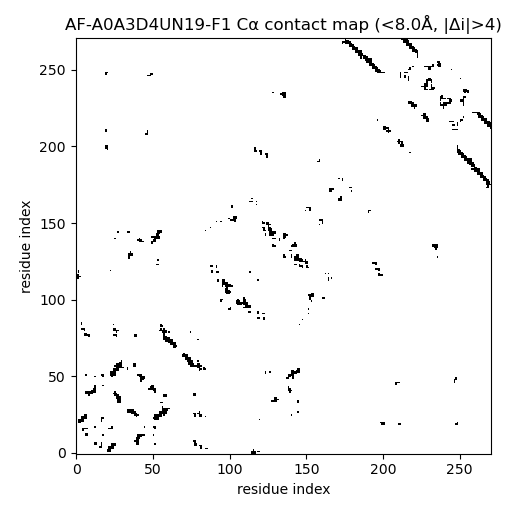266 -1.859 19.285 1.00 98.56 228 LEU A N 1
ATOM 1675 C CA . LEU A 1 228 ? -2.245 -1.350 18.378 1.00 98.56 228 LEU A CA 1
ATOM 1676 C C . LEU A 1 228 ? -2.873 -0.297 17.475 1.00 98.56 228 LEU A C 1
ATOM 1678 O O . LEU A 1 228 ? -3.915 -0.546 16.872 1.00 98.56 228 LEU A O 1
ATOM 1682 N N . LEU A 1 229 ? -2.221 0.855 17.363 1.00 98.62 229 LEU A N 1
ATOM 1683 C CA . LEU A 1 229 ? -2.629 1.911 16.444 1.00 98.62 229 LEU A CA 1
ATOM 1684 C C . LEU A 1 229 ? -1.774 1.885 15.178 1.00 98.62 229 LEU A C 1
ATOM 1686 O O . LEU A 1 229 ? -0.625 1.421 15.185 1.00 98.62 229 LEU A O 1
ATOM 1690 N N . GLY A 1 230 ? -2.346 2.391 14.090 1.00 98.44 230 GLY A N 1
ATOM 1691 C CA . GLY A 1 230 ? -1.671 2.536 12.814 1.00 98.44 230 GLY A CA 1
ATOM 1692 C C . GLY A 1 230 ? -0.345 3.287 12.927 1.00 98.44 230 GLY A C 1
ATOM 1693 O O . GLY A 1 230 ? -0.207 4.270 13.647 1.00 98.44 230 GLY A O 1
ATOM 1694 N N . ASN A 1 231 ? 0.659 2.810 12.192 1.00 98.31 231 ASN A N 1
ATOM 1695 C CA . ASN A 1 231 ? 1.967 3.449 12.002 1.00 98.31 231 ASN A CA 1
ATOM 1696 C C . ASN A 1 231 ? 2.869 3.580 13.241 1.00 98.31 231 ASN A C 1
ATOM 1698 O O . ASN A 1 231 ? 4.016 4.014 13.093 1.00 98.31 231 ASN A O 1
ATOM 1702 N N . ASN A 1 232 ? 2.443 3.090 14.405 1.00 97.94 232 ASN A N 1
ATOM 1703 C CA . ASN A 1 232 ? 3.304 2.899 15.571 1.00 97.94 232 ASN A CA 1
ATOM 1704 C C . ASN A 1 232 ? 4.155 1.638 15.399 1.00 97.94 232 ASN A C 1
ATOM 1706 O O . ASN A 1 232 ? 3.857 0.590 15.968 1.00 97.94 232 ASN A O 1
ATOM 1710 N N . ILE A 1 233 ? 5.182 1.723 14.547 1.00 97.62 233 ILE A N 1
ATOM 1711 C CA . ILE A 1 233 ? 6.013 0.588 14.128 1.00 97.62 233 ILE A CA 1
ATOM 1712 C C . ILE A 1 233 ? 7.495 0.888 14.365 1.00 97.62 233 ILE A C 1
ATOM 1714 O O . ILE A 1 233 ? 8.016 1.913 13.926 1.00 97.62 233 ILE A O 1
ATOM 1718 N N . VAL A 1 234 ? 8.198 -0.061 14.985 1.00 95.62 234 VAL A N 1
ATOM 1719 C CA . VAL A 1 234 ? 9.653 -0.036 15.159 1.00 95.62 234 VAL A CA 1
ATOM 1720 C C . VAL A 1 234 ? 10.246 -1.308 14.562 1.00 95.62 234 VAL A C 1
ATOM 1722 O O . VAL A 1 234 ? 9.917 -2.412 14.983 1.00 95.62 234 VAL A O 1
ATOM 1725 N N . ASN A 1 235 ? 11.145 -1.157 13.585 1.00 94.56 235 ASN A N 1
ATOM 1726 C CA . ASN A 1 235 ? 11.840 -2.266 12.916 1.00 94.56 235 ASN A CA 1
ATOM 1727 C C . ASN A 1 235 ? 10.890 -3.359 12.377 1.00 94.56 235 ASN A C 1
ATOM 1729 O O . ASN A 1 235 ? 11.165 -4.549 12.509 1.00 94.56 235 ASN A O 1
ATOM 1733 N N . GLY A 1 236 ? 9.777 -2.951 11.762 1.00 95.88 236 GLY A N 1
ATOM 1734 C CA . GLY A 1 236 ? 8.793 -3.860 11.164 1.00 95.88 236 GLY A CA 1
ATOM 1735 C C . GLY A 1 236 ? 7.836 -4.536 12.143 1.00 95.88 236 GLY A C 1
ATOM 1736 O O . GLY A 1 236 ? 7.143 -5.471 11.751 1.00 95.88 236 GLY A O 1
ATOM 1737 N N . GLN A 1 237 ? 7.785 -4.086 13.397 1.00 97.00 237 GLN A N 1
ATOM 1738 C CA . GLN A 1 237 ? 6.855 -4.589 14.402 1.00 97.00 237 GLN A CA 1
ATOM 1739 C C . GLN A 1 237 ? 6.068 -3.444 15.040 1.00 97.00 237 GLN A C 1
ATOM 1741 O O . GLN A 1 237 ? 6.653 -2.451 15.477 1.00 97.00 237 GLN A O 1
ATOM 1746 N N . SER A 1 238 ? 4.745 -3.589 15.099 1.00 98.00 238 SER A N 1
ATOM 1747 C CA . SER A 1 238 ? 3.879 -2.648 15.803 1.00 98.00 238 SER A CA 1
ATOM 1748 C C . SER A 1 238 ? 4.142 -2.655 17.307 1.00 98.00 238 SER A C 1
ATOM 1750 O O . SER A 1 238 ? 4.378 -3.700 17.912 1.00 98.00 238 SER A O 1
ATOM 1752 N N . THR A 1 239 ? 4.084 -1.472 17.908 1.00 97.38 239 THR A N 1
ATOM 1753 C CA . THR A 1 239 ? 4.327 -1.232 19.333 1.00 97.38 239 THR A CA 1
ATOM 1754 C C . THR A 1 239 ? 3.075 -0.698 20.024 1.00 97.38 239 THR A C 1
ATOM 1756 O O . THR A 1 239 ? 2.247 -0.051 19.389 1.00 97.38 239 THR A O 1
ATOM 1759 N N . PHE A 1 240 ? 2.969 -0.901 21.339 1.00 96.25 240 PHE A N 1
ATOM 1760 C CA . PHE A 1 240 ? 1.871 -0.397 22.178 1.00 96.25 240 PHE A CA 1
ATOM 1761 C C . PHE A 1 240 ? 2.005 1.107 22.494 1.00 96.25 240 PHE A C 1
ATOM 1763 O O . PHE A 1 240 ? 2.056 1.506 23.657 1.00 96.25 240 PHE A O 1
ATOM 1770 N N . ASP A 1 241 ? 2.115 1.933 21.455 1.00 95.25 241 ASP A N 1
ATOM 1771 C CA . ASP A 1 241 ? 2.078 3.397 21.546 1.00 95.25 241 ASP A CA 1
ATOM 1772 C C . ASP A 1 241 ? 0.644 3.886 21.282 1.00 95.25 241 ASP A C 1
ATOM 1774 O O . ASP A 1 241 ? -0.069 3.336 20.439 1.00 95.25 241 ASP A O 1
ATOM 1778 N N . THR A 1 242 ? 0.211 4.895 22.036 1.00 94.44 242 THR A N 1
ATOM 1779 C CA . THR A 1 242 ? -1.143 5.465 21.997 1.00 94.44 242 THR A CA 1
ATOM 1780 C C . THR A 1 242 ? -1.257 6.696 21.094 1.00 94.44 242 THR A C 1
ATOM 1782 O O . THR A 1 242 ? -2.294 7.354 21.085 1.00 94.44 242 THR A O 1
ATOM 1785 N N . THR A 1 243 ? -0.190 7.069 20.390 1.00 96.88 243 THR A N 1
ATOM 1786 C CA . THR A 1 243 ? -0.171 8.209 19.466 1.00 96.88 243 THR A CA 1
ATOM 1787 C C . THR A 1 243 ? -0.838 7.815 18.150 1.00 96.88 243 THR A C 1
ATOM 1789 O O . THR A 1 243 ? -0.439 6.827 17.546 1.00 96.88 243 THR A O 1
ATOM 1792 N N . THR A 1 244 ? -1.838 8.567 17.691 1.00 96.94 244 THR A N 1
ATOM 1793 C CA . THR A 1 244 ? -2.450 8.346 16.371 1.00 96.94 244 THR A CA 1
ATOM 1794 C C . THR A 1 244 ? -1.634 9.008 15.261 1.00 96.94 244 THR A C 1
ATOM 1796 O O . THR A 1 244 ? -0.968 10.029 15.478 1.00 96.94 244 THR A O 1
ATOM 1799 N N . ASP A 1 245 ? -1.680 8.441 14.055 1.00 97.75 245 ASP A N 1
ATOM 1800 C CA . ASP A 1 245 ? -1.133 9.091 12.869 1.00 97.75 245 ASP A CA 1
ATOM 1801 C C . ASP A 1 245 ? -2.170 10.074 12.326 1.00 97.75 245 ASP A C 1
ATOM 1803 O O . ASP A 1 245 ? -3.297 9.723 12.031 1.00 97.75 245 ASP A O 1
ATOM 1807 N N . THR A 1 246 ? -1.798 11.346 12.226 1.00 96.62 246 THR A N 1
ATOM 1808 C CA . THR A 1 246 ? -2.716 12.405 11.768 1.00 96.62 246 THR A CA 1
ATOM 1809 C C . THR A 1 246 ? -2.347 12.936 10.389 1.00 96.62 246 THR A C 1
ATOM 1811 O O . THR A 1 246 ? -2.882 13.951 9.938 1.00 96.62 246 THR A O 1
ATOM 1814 N N . ILE A 1 247 ? -1.359 12.315 9.734 1.00 96.44 247 ILE A N 1
ATOM 1815 C CA . ILE A 1 247 ? -0.731 12.867 8.536 1.00 96.44 247 ILE A CA 1
ATOM 1816 C C . ILE A 1 247 ? -0.802 11.932 7.335 1.00 96.44 247 ILE A C 1
ATOM 1818 O O . ILE A 1 247 ? -0.914 12.405 6.203 1.00 96.44 247 ILE A O 1
ATOM 1822 N N . ASN A 1 248 ? -0.700 10.621 7.526 1.00 98.12 248 ASN A N 1
ATOM 1823 C CA . ASN A 1 248 ? -0.611 9.675 6.423 1.00 98.12 248 ASN A CA 1
ATOM 1824 C C . ASN A 1 248 ? -1.990 9.129 6.058 1.00 98.12 248 ASN A C 1
ATOM 1826 O O . ASN A 1 248 ? -2.673 8.571 6.893 1.00 98.12 248 ASN A O 1
ATOM 1830 N N . ASN A 1 249 ? -2.336 9.139 4.767 1.00 98.06 249 ASN A N 1
ATOM 1831 C CA . ASN A 1 249 ? -3.521 8.436 4.251 1.00 98.06 249 ASN A CA 1
ATOM 1832 C C . ASN A 1 249 ? -3.298 6.930 4.015 1.00 98.06 249 ASN A C 1
ATOM 1834 O O . ASN A 1 249 ? -3.938 6.304 3.163 1.00 98.06 249 ASN A O 1
ATOM 1838 N N . VAL A 1 250 ? -2.297 6.393 4.708 1.00 98.69 250 VAL A N 1
ATOM 1839 C CA . VAL A 1 250 ? -1.932 4.986 4.750 1.00 98.69 250 VAL A CA 1
ATOM 1840 C C . VAL A 1 250 ? -1.519 4.695 6.179 1.00 98.69 250 VAL A C 1
ATOM 1842 O O . VAL A 1 250 ? -0.515 5.240 6.647 1.00 98.69 250 VAL A O 1
ATOM 1845 N N . GLU A 1 251 ? -2.242 3.792 6.816 1.00 98.75 251 GLU A N 1
ATOM 1846 C CA . GLU A 1 251 ? -1.917 3.292 8.140 1.00 98.75 251 GLU A CA 1
ATOM 1847 C C . GLU A 1 251 ? -1.715 1.789 8.115 1.00 98.75 251 GLU A C 1
ATOM 1849 O O . GLU A 1 251 ? -2.409 1.069 7.396 1.00 98.75 251 GLU A O 1
ATOM 1854 N N . MET A 1 252 ? -0.739 1.307 8.878 1.00 98.69 252 MET A N 1
ATOM 1855 C CA . MET A 1 252 ? -0.445 -0.114 8.951 1.00 98.69 252 MET A CA 1
ATOM 1856 C C . MET A 1 252 ? -0.184 -0.571 10.380 1.00 98.69 252 MET A C 1
ATOM 1858 O O . MET A 1 252 ? 0.482 0.119 11.152 1.00 98.69 252 MET A O 1
ATOM 1862 N N . VAL A 1 253 ? -0.650 -1.779 10.685 1.00 98.62 253 VAL A N 1
ATOM 1863 C CA . VAL A 1 253 ? -0.223 -2.583 11.831 1.00 98.62 253 VAL A CA 1
ATOM 1864 C C . VAL A 1 253 ? 0.534 -3.804 11.307 1.00 98.62 253 VAL A C 1
ATOM 1866 O O . VAL A 1 253 ? 0.090 -4.454 10.359 1.00 98.62 253 VAL A O 1
ATOM 1869 N N . MET A 1 254 ? 1.691 -4.103 11.902 1.00 97.56 254 MET A N 1
ATOM 1870 C CA . MET A 1 254 ? 2.561 -5.223 11.533 1.00 97.56 254 MET A CA 1
ATOM 1871 C C . MET A 1 254 ? 2.825 -6.120 12.740 1.00 97.56 254 MET A C 1
ATOM 1873 O O . MET A 1 254 ? 3.434 -5.701 13.726 1.00 97.56 254 MET A O 1
ATOM 1877 N N . LEU A 1 255 ? 2.432 -7.382 12.630 1.00 95.44 255 LEU A N 1
ATOM 1878 C CA . LEU A 1 255 ? 2.674 -8.423 13.617 1.00 95.44 255 LEU A CA 1
ATOM 1879 C C . LEU A 1 255 ? 3.480 -9.546 12.958 1.00 95.44 255 LEU A C 1
ATOM 1881 O O . LEU A 1 255 ? 2.888 -10.449 12.374 1.00 95.44 255 LEU A O 1
ATOM 1885 N N . PRO A 1 256 ? 4.825 -9.529 13.052 1.00 92.44 256 PRO A N 1
ATOM 1886 C CA . PRO A 1 256 ? 5.669 -10.593 12.498 1.00 92.44 256 PRO A CA 1
ATOM 1887 C C . PRO A 1 256 ? 5.375 -11.986 13.072 1.00 92.44 256 PRO A C 1
ATOM 1889 O O . PRO A 1 256 ? 5.730 -12.984 12.460 1.00 92.44 256 PRO A O 1
ATOM 1892 N N . ALA A 1 257 ? 4.746 -12.040 14.246 1.00 88.56 257 ALA A N 1
ATOM 1893 C CA . ALA A 1 257 ? 4.184 -13.243 14.837 1.00 88.56 257 ALA A CA 1
ATOM 1894 C C . ALA A 1 257 ? 2.849 -12.873 15.493 1.00 88.56 257 ALA A C 1
ATOM 1896 O O . ALA A 1 257 ? 2.832 -12.239 16.554 1.00 88.56 257 ALA A O 1
ATOM 1897 N N . ALA A 1 258 ? 1.741 -13.212 14.835 1.00 90.56 258 ALA A N 1
ATOM 1898 C CA . ALA A 1 258 ? 0.413 -13.091 15.420 1.00 90.56 258 ALA A CA 1
ATOM 1899 C C . ALA A 1 258 ? 0.145 -14.247 16.398 1.00 90.56 258 ALA A C 1
ATOM 1901 O O . ALA A 1 258 ? 0.733 -15.326 16.292 1.00 90.56 258 ALA A O 1
ATOM 1902 N N . ILE A 1 259 ? -0.727 -13.998 17.371 1.00 92.25 259 ILE A N 1
ATOM 1903 C CA . ILE A 1 259 ? -1.228 -15.015 18.300 1.00 92.25 259 ILE A CA 1
ATOM 1904 C C . ILE A 1 259 ? -2.581 -15.521 17.804 1.00 92.25 259 ILE A C 1
ATOM 1906 O O . ILE A 1 259 ? -3.239 -14.859 17.006 1.00 92.25 259 ILE A O 1
ATOM 1910 N N . GLU A 1 260 ? -2.995 -16.698 18.258 1.00 92.81 260 GLU A N 1
ATOM 1911 C CA . GLU A 1 260 ? -4.313 -17.241 17.931 1.00 92.81 260 GLU A CA 1
ATOM 1912 C C . GLU A 1 260 ? -5.414 -16.431 18.624 1.00 92.81 260 GLU A C 1
ATOM 1914 O O . GLU A 1 260 ? -5.254 -15.976 19.764 1.00 92.81 260 GLU A O 1
ATOM 1919 N N . GLY A 1 261 ? -6.542 -16.282 17.938 1.00 93.50 261 GLY A N 1
ATOM 1920 C CA . GLY A 1 261 ? -7.759 -15.695 18.478 1.00 93.50 261 GLY A CA 1
ATOM 1921 C C . GLY A 1 261 ? -8.314 -14.560 17.633 1.00 93.50 261 GLY A C 1
ATOM 1922 O O . GLY A 1 261 ? -7.851 -14.274 16.528 1.00 93.50 261 GLY A O 1
ATOM 1923 N N . ASP A 1 262 ? -9.332 -13.909 18.187 1.00 95.19 262 ASP A N 1
ATOM 1924 C CA . ASP A 1 262 ? -10.055 -12.847 17.507 1.00 95.19 262 ASP A CA 1
ATOM 1925 C C . ASP A 1 262 ? -9.324 -11.510 17.621 1.00 95.19 262 ASP A C 1
ATOM 1927 O O . ASP A 1 262 ? -9.061 -10.999 18.714 1.00 95.19 262 ASP A O 1
ATOM 1931 N N . TYR A 1 263 ? -9.043 -10.930 16.462 1.00 97.00 263 TYR A N 1
ATOM 1932 C CA . TYR A 1 263 ? -8.602 -9.559 16.305 1.00 97.00 263 TYR A CA 1
ATOM 1933 C C . TYR A 1 263 ? -9.792 -8.699 15.897 1.00 97.00 263 TYR A C 1
ATOM 1935 O O . TYR A 1 263 ? -10.454 -8.971 14.894 1.00 97.00 263 TYR A O 1
ATOM 1943 N N . THR A 1 264 ? -10.047 -7.630 16.643 1.00 98.31 264 THR A N 1
ATOM 1944 C CA . THR A 1 264 ? -11.033 -6.617 16.257 1.00 98.31 264 THR A CA 1
ATOM 1945 C C . THR A 1 264 ? -10.306 -5.477 15.563 1.00 98.31 264 THR A C 1
ATOM 1947 O O . THR A 1 264 ? -9.516 -4.770 16.183 1.00 98.31 264 THR A O 1
ATOM 1950 N N . ILE A 1 265 ? -10.551 -5.310 14.269 1.00 98.44 265 ILE A N 1
ATOM 1951 C CA . ILE A 1 265 ? -9.979 -4.241 13.454 1.00 98.44 265 ILE A CA 1
ATOM 1952 C C . ILE A 1 265 ? -11.030 -3.146 13.329 1.00 98.44 265 ILE A C 1
ATOM 1954 O O . ILE A 1 265 ? -12.151 -3.402 12.887 1.00 98.44 265 ILE A O 1
ATOM 1958 N N . ARG A 1 266 ? -10.657 -1.926 13.699 1.00 98.50 266 ARG A N 1
ATOM 1959 C CA . ARG A 1 266 ? -11.506 -0.742 13.656 1.00 98.50 266 ARG A CA 1
ATOM 1960 C C . ARG A 1 266 ? -10.877 0.344 12.812 1.00 98.50 266 ARG A C 1
ATOM 1962 O O . ARG A 1 266 ? -9.666 0.556 12.838 1.00 98.50 266 ARG A O 1
ATOM 1969 N N . VAL A 1 267 ? -11.733 1.047 12.087 1.00 98.44 267 VAL A N 1
ATOM 1970 C CA . VAL A 1 267 ? -11.381 2.275 11.381 1.00 98.44 267 VAL A CA 1
ATOM 1971 C C . VAL A 1 267 ? -12.262 3.381 11.930 1.00 98.44 267 VAL A C 1
ATOM 1973 O O . VAL A 1 267 ? -13.485 3.317 11.804 1.00 98.44 267 VAL A O 1
ATOM 1976 N N . HIS A 1 268 ? -11.644 4.383 12.546 1.00 98.19 268 HIS A N 1
ATOM 1977 C CA . HIS A 1 268 ? -12.342 5.513 13.150 1.00 98.19 268 HIS A CA 1
ATOM 1978 C C . HIS A 1 268 ? -12.303 6.719 12.217 1.00 98.19 268 HIS A C 1
ATOM 1980 O O . HIS A 1 268 ? -11.226 7.124 11.792 1.00 98.19 268 HIS A O 1
ATOM 1986 N N . GLY A 1 269 ? -13.453 7.330 11.927 1.00 97.06 269 GLY A N 1
ATOM 1987 C CA . GLY A 1 269 ? -13.493 8.640 11.279 1.00 97.06 269 GLY A CA 1
ATOM 1988 C C . GLY A 1 269 ? -13.255 9.740 12.306 1.00 97.06 269 GLY A C 1
ATOM 1989 O O . GLY A 1 269 ? -14.133 9.991 13.129 1.00 97.06 269 GLY A O 1
ATOM 1990 N N . THR A 1 270 ? -12.103 10.411 12.294 1.00 94.00 270 THR A N 1
ATOM 1991 C CA . THR A 1 270 ? -11.750 11.390 13.343 1.00 94.00 270 THR A CA 1
ATOM 1992 C C . THR A 1 270 ? -11.642 12.832 12.864 1.00 94.00 270 THR A C 1
ATOM 1994 O O . THR A 1 270 ? -11.785 13.740 13.687 1.00 94.00 270 THR A O 1
ATOM 1997 N N . ALA A 1 271 ? -11.512 13.067 11.557 1.00 85.75 271 ALA A N 1
ATOM 1998 C CA . ALA A 1 271 ? -11.686 14.383 10.938 1.00 85.75 271 ALA A CA 1
ATOM 1999 C C . ALA A 1 271 ? -12.212 14.265 9.507 1.00 85.75 271 ALA A C 1
ATOM 2001 O O . ALA A 1 271 ? -11.774 13.333 8.797 1.00 85.75 271 ALA A O 1
#

Foldseek 3Di:
DEAEDEFDQDAAGDPPLQPQRYQYEAAAADPPQFLHHDGHYFDDDLQGEAPNAEYGHFFQDWDDDPPDDGDIGGDHGSVRGRVVLVVLLVVVQCCQQQQCPPANDRDNVSHDGADNQQSVQLQLQQADHGPPDFWPVDRHANSHYGPNPSRRDHPPDPDGHDDDGDDCPDPPNDDAQDKDKDKDFDADWQAKDKDKAADDADAADPPDSATGDWDKKKWKQAVVGQIFTWPCDGPQATDSDPDTDGHHNMTMHIGSTHDGGMMMIMIHGND

Nearest PDB structures (foldseek):
  1wmf-assembly1_A  TM=8.469E-01  e=5.123E-20  Bacillus sp. KSM-KP43
  5fbz-assembly1_A  TM=8.483E-01  e=8.263E-20  Sutcliffiella halmapala
  4ov6-assembly2_E  TM=7.469E-01  e=5.092E-03  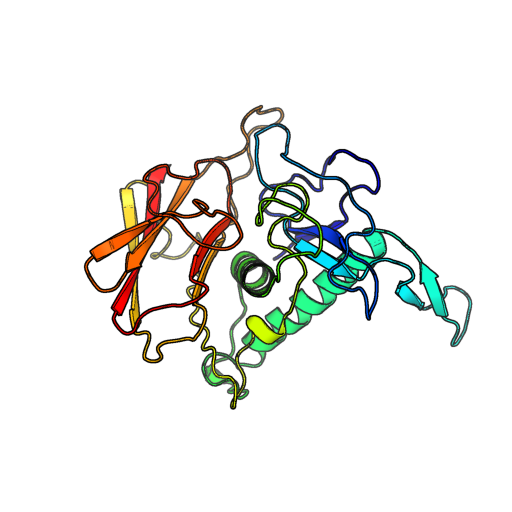Homo sapiens
  4ov6-assembly1_B  TM=7.473E-01  e=8.213E-03  Homo sapiens
  4ne9-assembly1_A  TM=4.396E-01  e=3.157E-03  Homo sapiens